Protein AF-A0A3P6RRU2-F1 (afdb_monomer_lite)

Structure (mmCIF, N/CA/C/O backbone):
data_AF-A0A3P6RRU2-F1
#
_entry.id   AF-A0A3P6RRU2-F1
#
loop_
_atom_site.group_PDB
_atom_site.id
_atom_site.type_symbol
_atom_site.label_atom_id
_atom_site.label_alt_id
_atom_site.label_comp_id
_atom_site.label_asym_id
_atom_site.label_entity_id
_atom_site.label_seq_id
_atom_site.pdbx_PDB_ins_code
_atom_site.Cartn_x
_atom_site.Cartn_y
_atom_site.Cartn_z
_atom_site.occupancy
_atom_site.B_iso_or_equiv
_atom_site.auth_seq_id
_atom_site.auth_comp_id
_atom_site.auth_asym_id
_atom_site.auth_atom_id
_atom_site.pdbx_PDB_model_num
ATOM 1 N N . MET A 1 1 ? -21.601 24.138 47.459 1.00 62.09 1 MET A N 1
ATOM 2 C CA . MET A 1 1 ? -21.539 23.458 48.773 1.00 62.09 1 MET A CA 1
ATOM 3 C C . MET A 1 1 ? -22.073 24.296 49.948 1.00 62.09 1 MET A C 1
ATOM 5 O O . MET A 1 1 ? -22.365 23.708 50.973 1.00 62.09 1 MET A O 1
ATOM 9 N N . PHE A 1 2 ? -22.258 25.623 49.827 1.00 76.44 2 PHE A N 1
ATOM 10 C CA . PHE A 1 2 ? -22.725 26.494 50.932 1.00 76.44 2 PHE A CA 1
ATOM 11 C C . PHE A 1 2 ? -24.241 26.522 51.160 1.00 76.44 2 PHE A C 1
ATOM 13 O O . PHE A 1 2 ? -24.699 26.759 52.274 1.00 76.44 2 PHE A O 1
ATOM 20 N N . ILE A 1 3 ? -25.016 26.269 50.106 1.00 84.44 3 ILE A N 1
ATOM 21 C CA . ILE A 1 3 ? -26.474 26.410 50.135 1.00 84.44 3 ILE A CA 1
ATOM 22 C C . ILE A 1 3 ? -27.099 25.366 51.075 1.00 84.44 3 ILE A C 1
ATOM 24 O O . ILE A 1 3 ? -27.851 25.725 51.973 1.00 84.44 3 ILE A O 1
ATOM 28 N N . PHE A 1 4 ? -26.717 24.092 50.954 1.00 84.69 4 PHE A N 1
ATOM 29 C CA . PHE A 1 4 ? -27.259 23.014 51.792 1.00 84.69 4 PHE A CA 1
ATOM 30 C C . PHE A 1 4 ? -26.983 23.187 53.302 1.00 84.69 4 PHE A C 1
ATOM 32 O O . PHE A 1 4 ? -27.939 23.129 54.070 1.00 84.69 4 PHE A O 1
ATOM 39 N N . PRO A 1 5 ? -25.746 23.461 53.766 1.00 86.75 5 PRO A N 1
ATOM 40 C CA . PRO A 1 5 ? -25.475 23.715 55.184 1.00 86.75 5 PRO A CA 1
ATOM 41 C C . PRO A 1 5 ? -26.203 24.944 55.740 1.00 86.75 5 PRO A C 1
ATOM 43 O O . PRO A 1 5 ? -26.623 24.930 56.895 1.00 86.75 5 PRO A O 1
ATOM 46 N N . ALA A 1 6 ? -26.387 25.992 54.928 1.00 84.75 6 ALA A N 1
ATOM 47 C CA . ALA A 1 6 ? -27.145 27.176 55.327 1.00 84.75 6 ALA A CA 1
ATOM 48 C C . ALA A 1 6 ? -28.644 26.872 55.481 1.00 84.75 6 ALA A C 1
ATOM 50 O O . ALA A 1 6 ? -29.249 27.288 56.469 1.00 84.75 6 ALA A O 1
ATOM 51 N N . PHE A 1 7 ? -29.229 26.100 54.558 1.00 84.81 7 PHE A N 1
ATOM 52 C CA . PHE A 1 7 ? -30.614 25.634 54.669 1.00 84.81 7 PHE A CA 1
ATOM 53 C C . PHE A 1 7 ? -30.810 24.706 55.871 1.00 84.81 7 PHE A C 1
ATOM 55 O O . PHE A 1 7 ? -31.733 24.933 56.643 1.00 84.81 7 PHE A O 1
ATOM 62 N N . ILE A 1 8 ? -29.906 23.748 56.102 1.00 85.44 8 ILE A N 1
ATOM 63 C CA . ILE A 1 8 ? -29.930 22.882 57.294 1.00 85.44 8 ILE A CA 1
ATOM 64 C C . ILE A 1 8 ? -29.808 23.725 58.574 1.00 85.44 8 ILE A C 1
ATOM 66 O O . ILE A 1 8 ? -30.530 23.502 59.539 1.00 85.44 8 ILE A O 1
ATOM 70 N N . GLY A 1 9 ? -28.928 24.730 58.594 1.00 83.06 9 GLY A N 1
ATOM 71 C CA . GLY A 1 9 ? -28.766 25.626 59.740 1.00 83.06 9 GLY A CA 1
ATOM 72 C C . GLY A 1 9 ? -30.007 26.478 60.028 1.00 83.06 9 GLY A C 1
ATOM 73 O O . GLY A 1 9 ? -30.367 26.665 61.192 1.00 83.06 9 GLY A O 1
ATOM 74 N N . LEU A 1 10 ? -30.676 26.984 58.986 1.00 82.44 10 LEU A N 1
ATOM 75 C CA . LEU A 1 10 ? -31.947 27.703 59.112 1.00 82.44 10 LEU A CA 1
ATOM 76 C C . LEU A 1 10 ? -33.076 26.785 59.589 1.00 82.44 10 LEU A C 1
ATOM 78 O O . LEU A 1 10 ? -33.843 27.185 60.463 1.00 82.44 10 LEU A O 1
ATOM 82 N N . ASP A 1 11 ? -33.147 25.571 59.055 1.00 81.19 11 ASP A N 1
ATOM 83 C CA . ASP A 1 11 ? -34.141 24.564 59.417 1.00 81.19 11 ASP A CA 1
ATOM 84 C C . ASP A 1 11 ? -33.998 24.146 60.889 1.00 81.19 11 ASP A C 1
ATOM 86 O O . ASP A 1 11 ? -34.918 24.322 61.689 1.00 81.19 11 ASP A O 1
ATOM 90 N N . LEU A 1 12 ? -32.780 23.788 61.317 1.00 80.44 12 LEU A N 1
ATOM 91 C CA . LEU A 1 12 ? -32.468 23.472 62.715 1.00 80.44 12 LEU A CA 1
ATOM 92 C C . LEU A 1 12 ? -32.778 24.634 63.673 1.00 80.44 12 LEU A C 1
ATOM 94 O O . LEU A 1 12 ? -33.223 24.400 64.798 1.00 80.44 12 LEU A O 1
ATOM 98 N N . ARG A 1 13 ? -32.557 25.892 63.257 1.00 80.81 13 ARG A N 1
ATOM 99 C CA . ARG A 1 13 ? -32.929 27.075 64.057 1.00 80.81 13 ARG A CA 1
ATOM 100 C C . ARG A 1 13 ? -34.445 27.213 64.219 1.00 80.81 13 ARG A C 1
ATOM 102 O O . ARG A 1 13 ? -34.885 27.598 65.299 1.00 80.81 13 ARG A O 1
ATOM 109 N N . ARG A 1 14 ? -35.240 26.925 63.181 1.00 77.75 14 ARG A N 1
ATOM 110 C CA . ARG A 1 14 ? -36.714 26.996 63.244 1.00 77.75 14 ARG A CA 1
ATOM 111 C C . ARG A 1 14 ? -37.293 25.871 64.098 1.00 77.75 14 ARG A C 1
ATOM 113 O O . ARG A 1 14 ? -38.110 26.163 64.970 1.00 77.75 14 ARG A O 1
ATOM 120 N N . VAL A 1 15 ? -36.784 24.650 63.928 1.00 77.25 15 VAL A N 1
ATOM 121 C CA . VAL A 1 15 ? -37.163 23.476 64.729 1.00 77.25 15 VAL A CA 1
ATOM 122 C C . VAL A 1 15 ? -36.850 23.691 66.215 1.00 77.25 15 VAL A C 1
ATOM 124 O O . VAL A 1 15 ? -37.709 23.457 67.059 1.00 77.25 15 VAL A O 1
ATOM 127 N N . ARG A 1 16 ? -35.666 24.226 66.564 1.00 79.81 16 ARG A N 1
ATOM 128 C CA . ARG A 1 16 ? -35.318 24.557 67.966 1.00 79.81 16 ARG A CA 1
ATOM 129 C C . ARG A 1 16 ? -36.220 25.619 68.595 1.00 79.81 16 ARG A C 1
ATOM 131 O O . ARG A 1 16 ? -36.360 25.640 69.809 1.00 79.81 16 ARG A O 1
ATOM 138 N N . ALA A 1 17 ? -36.812 26.495 67.786 1.00 81.25 17 ALA A N 1
ATOM 139 C CA . ALA A 1 17 ? -37.770 27.502 68.239 1.00 81.25 17 ALA A CA 1
ATOM 140 C C . ALA A 1 17 ? -39.217 26.967 68.315 1.00 81.25 17 ALA A C 1
ATOM 142 O O . ALA A 1 17 ? -40.141 27.766 68.454 1.00 81.25 17 ALA A O 1
ATOM 143 N N . GLY A 1 18 ? -39.428 25.652 68.160 1.00 71.12 18 GLY A N 1
ATOM 144 C CA . GLY A 1 18 ? -40.745 25.011 68.238 1.00 71.12 18 GLY A CA 1
ATOM 145 C C . GLY A 1 18 ? -41.683 25.333 67.070 1.00 71.12 18 GLY A C 1
ATOM 146 O O . GLY A 1 18 ? -42.885 25.098 67.167 1.00 71.12 18 GLY A O 1
ATOM 147 N N . ARG A 1 19 ? -41.171 25.896 65.964 1.00 71.25 19 ARG A N 1
ATOM 148 C CA . ARG A 1 19 ? -41.972 26.262 64.783 1.00 71.25 19 ARG A CA 1
ATOM 149 C C . ARG A 1 19 ? -41.840 25.196 63.693 1.00 71.25 19 ARG A C 1
ATOM 151 O O . ARG A 1 19 ? -40.731 24.748 63.421 1.00 71.25 19 ARG A O 1
ATOM 158 N N . ARG A 1 20 ? -42.966 24.827 63.062 1.00 66.38 20 ARG A N 1
ATOM 159 C CA . ARG A 1 20 ? -43.018 23.850 61.954 1.00 66.38 20 ARG A CA 1
ATOM 160 C C . ARG A 1 20 ? -42.257 24.338 60.709 1.00 66.38 20 ARG A C 1
ATOM 162 O O . ARG A 1 20 ? -41.986 25.537 60.569 1.00 66.38 20 ARG A O 1
ATOM 169 N N . ASP A 1 21 ? -41.911 23.387 59.843 1.00 71.62 21 ASP A N 1
ATOM 170 C CA . ASP A 1 21 ? -41.057 23.559 58.661 1.00 71.62 21 ASP A CA 1
ATOM 171 C C . ASP A 1 21 ? -41.515 24.691 57.728 1.00 71.62 21 ASP A C 1
ATOM 173 O O . ASP A 1 21 ? -42.690 25.051 57.659 1.00 71.62 21 ASP A O 1
ATOM 177 N N . LEU A 1 22 ? -40.566 25.241 56.960 1.00 69.19 22 LEU A N 1
ATOM 178 C CA . LEU A 1 22 ? -40.750 26.439 56.125 1.00 69.19 22 LEU A CA 1
ATOM 179 C C . LEU A 1 22 ? -41.888 26.323 55.086 1.00 69.19 22 LEU A C 1
ATOM 181 O O . LEU A 1 22 ? -42.425 27.345 54.667 1.00 69.19 22 LEU A O 1
ATOM 185 N N . VAL A 1 23 ? -42.227 25.105 54.656 1.00 70.94 23 VAL A N 1
ATOM 186 C CA . VAL A 1 23 ? -43.106 24.838 53.502 1.00 70.94 23 VAL A CA 1
ATOM 187 C C . VAL A 1 23 ? -44.546 24.490 53.914 1.00 70.94 23 VAL A C 1
ATOM 189 O O . VAL A 1 23 ? -45.440 24.509 53.071 1.00 70.94 23 VAL A O 1
ATOM 192 N N . TYR A 1 24 ? -44.818 24.229 55.199 1.00 65.44 24 TYR A N 1
ATOM 193 C CA . TYR A 1 24 ? -46.157 23.861 55.670 1.00 65.44 24 TYR A CA 1
ATOM 194 C C . TYR A 1 24 ? -46.746 24.905 56.631 1.00 65.44 24 TYR A C 1
ATOM 196 O O . TYR A 1 24 ? -46.343 25.010 57.787 1.00 65.44 24 TYR A O 1
ATOM 204 N N . CYS A 1 25 ? -47.762 25.637 56.163 1.00 65.06 25 CYS A N 1
ATOM 205 C CA . CYS A 1 25 ? -48.505 26.650 56.927 1.00 65.06 25 CYS A CA 1
ATOM 206 C C . CYS A 1 25 ? -49.930 26.184 57.301 1.00 65.06 25 CYS A C 1
ATOM 208 O O . CYS A 1 25 ? -50.890 26.933 57.142 1.00 65.06 25 CYS A O 1
ATOM 210 N N . GLY A 1 26 ? -50.101 24.941 57.763 1.00 61.53 26 GLY A N 1
ATOM 211 C CA . GLY A 1 26 ? -51.378 24.489 58.341 1.00 61.53 26 GLY A CA 1
ATOM 212 C C . GLY A 1 26 ? -51.587 24.978 59.791 1.00 61.53 26 GLY A C 1
ATOM 213 O O . GLY A 1 26 ? -50.595 25.255 60.479 1.00 61.53 26 GLY A O 1
ATOM 214 N N . PRO A 1 27 ? -52.839 25.057 60.299 1.00 55.31 27 PRO A N 1
ATOM 215 C CA . PRO A 1 27 ? -53.144 25.526 61.658 1.00 55.31 27 PRO A CA 1
ATOM 216 C C . PRO A 1 27 ? -52.501 24.628 62.726 1.00 55.31 27 PRO A C 1
ATOM 218 O O . PRO A 1 27 ? -52.520 23.400 62.618 1.00 55.31 27 PRO A O 1
ATOM 221 N N . GLY A 1 28 ? -51.828 25.240 63.706 1.00 51.81 28 GLY A N 1
ATOM 222 C CA . GLY A 1 28 ? -51.129 24.552 64.798 1.00 51.81 28 GLY A CA 1
ATOM 223 C C . GLY A 1 28 ? -52.082 24.150 65.911 1.00 51.81 28 GLY A C 1
ATOM 224 O O . GLY A 1 28 ? -52.727 25.021 66.482 1.00 51.81 28 GLY A O 1
ATOM 225 N N . GLU A 1 29 ? -52.142 22.861 66.244 1.00 44.53 29 GLU A N 1
ATOM 226 C CA . GLU A 1 29 ? -52.650 22.445 67.550 1.00 44.53 29 GLU A CA 1
ATOM 227 C C . GLU A 1 29 ? -51.583 22.779 68.593 1.00 44.53 29 GLU A C 1
ATOM 229 O O . GLU A 1 29 ? -50.455 22.288 68.547 1.00 44.53 29 GLU A O 1
ATOM 234 N N . SER A 1 30 ? -51.923 23.699 69.489 1.00 46.62 30 SER A N 1
ATOM 235 C CA . SER A 1 30 ? -51.146 24.026 70.674 1.00 46.62 30 SER A CA 1
ATOM 236 C C . SER A 1 30 ? -51.433 22.981 71.750 1.00 46.62 30 SER A C 1
ATOM 238 O O . SER A 1 30 ? -52.452 23.078 72.437 1.00 46.62 30 SER A O 1
ATOM 240 N N . GLU A 1 31 ? -50.552 21.998 71.912 1.00 39.50 31 GLU A N 1
ATOM 241 C CA . GLU A 1 31 ? -50.518 21.196 73.134 1.00 39.50 31 GLU A CA 1
ATOM 242 C C . GLU A 1 31 ? -49.494 21.745 74.132 1.00 39.50 31 GLU A C 1
ATOM 244 O O . GLU A 1 31 ? -48.453 22.297 73.778 1.00 39.50 31 GLU A O 1
ATOM 249 N N . LYS A 1 32 ? -49.914 21.681 75.394 1.00 34.72 32 LYS A N 1
ATOM 250 C CA . LYS A 1 32 ? -49.514 22.498 76.538 1.00 34.72 32 LYS A CA 1
ATOM 251 C C . LYS A 1 32 ? -48.125 22.149 77.073 1.00 34.72 32 LYS A C 1
ATOM 253 O O . LYS A 1 32 ? -47.734 20.989 77.121 1.00 34.72 32 LYS A O 1
ATOM 258 N N . GLU A 1 33 ? -47.437 23.171 77.576 1.00 36.91 33 GLU A N 1
ATOM 259 C CA . GLU A 1 33 ? -46.301 23.019 78.483 1.00 36.91 33 GLU A CA 1
ATOM 260 C C . GLU A 1 33 ? -46.743 22.359 79.798 1.00 36.91 33 GLU A C 1
ATOM 262 O O . GLU A 1 33 ? -47.646 22.865 80.463 1.00 36.91 33 GLU A O 1
ATOM 267 N N . GLU A 1 34 ? -46.044 21.307 80.236 1.00 29.81 34 GLU A N 1
ATOM 268 C CA . GLU A 1 34 ? -45.925 20.991 81.662 1.00 29.81 34 GLU A CA 1
ATOM 269 C C . GLU A 1 34 ? -44.538 20.408 82.021 1.00 29.81 34 GLU A C 1
ATOM 271 O O . GLU A 1 34 ? -44.162 19.311 81.629 1.00 29.81 34 GLU A O 1
ATOM 276 N N . LYS A 1 35 ? -43.797 21.228 82.783 1.00 29.45 35 LYS A N 1
ATOM 277 C CA . LYS A 1 35 ? -42.801 20.956 83.844 1.00 29.45 35 LYS A CA 1
ATOM 278 C C . LYS A 1 35 ? -41.649 19.951 83.631 1.00 29.45 35 LYS A C 1
ATOM 280 O O . LYS A 1 35 ? -41.782 18.750 83.803 1.00 29.45 35 LYS A O 1
ATOM 285 N N . SER A 1 36 ? -40.451 20.540 83.526 1.00 29.73 36 SER A N 1
ATOM 286 C CA . SER A 1 36 ? -39.268 20.314 84.386 1.00 29.73 36 SER A CA 1
ATOM 287 C C . SER A 1 36 ? -39.005 18.896 84.925 1.00 29.73 36 SER A C 1
ATOM 289 O O . SER A 1 36 ? -39.518 18.539 85.983 1.00 29.73 36 SER A O 1
ATOM 291 N N . SER A 1 37 ? -37.975 18.237 84.381 1.00 27.22 37 SER A N 1
ATOM 292 C CA . SER A 1 37 ? -36.900 17.689 85.224 1.00 27.22 37 SER A CA 1
ATOM 293 C C . SER A 1 37 ? -35.606 17.450 84.436 1.00 27.22 37 SER A C 1
ATOM 295 O O . SER A 1 37 ? -35.594 16.702 83.464 1.00 27.22 37 SER A O 1
ATOM 297 N N . ASN A 1 38 ? -34.529 18.034 84.964 1.00 30.12 38 ASN A N 1
ATOM 298 C CA . ASN A 1 38 ? -33.114 17.679 84.819 1.00 30.12 38 ASN A CA 1
ATOM 299 C C . ASN A 1 38 ? -32.406 18.075 83.515 1.00 30.12 38 ASN A C 1
ATOM 301 O O . ASN A 1 38 ? -32.437 17.393 82.495 1.00 30.12 38 ASN A O 1
ATOM 305 N N . GLY A 1 39 ? -31.703 19.209 83.611 1.00 28.50 39 GLY A N 1
ATOM 306 C CA . GLY A 1 39 ? -30.791 19.715 82.599 1.00 28.50 39 GLY A CA 1
ATOM 307 C C . GLY A 1 39 ? -29.585 18.808 82.364 1.00 28.50 39 GLY A C 1
ATOM 308 O O . GLY A 1 39 ? -29.055 18.180 83.278 1.00 28.50 39 GLY A O 1
ATOM 309 N N . ILE A 1 40 ? -29.128 18.802 81.115 1.00 30.89 40 ILE A N 1
ATOM 310 C CA . ILE A 1 40 ? -27.817 18.294 80.723 1.00 30.89 40 ILE A CA 1
ATOM 311 C C . ILE A 1 40 ? -26.950 19.532 80.455 1.00 30.89 40 ILE A C 1
ATOM 313 O O . ILE A 1 40 ? -27.297 20.316 79.565 1.00 30.89 40 ILE A O 1
ATOM 317 N N . PRO A 1 41 ? -25.857 19.764 81.204 1.00 32.72 41 PRO A N 1
ATOM 318 C CA . PRO A 1 41 ? -24.939 20.848 80.899 1.00 32.72 41 PRO A CA 1
ATOM 319 C C . PRO A 1 41 ? -24.224 20.542 79.582 1.00 32.72 41 PRO A C 1
ATOM 321 O O . PRO A 1 41 ? -23.712 19.441 79.380 1.00 32.72 41 PRO A O 1
ATOM 324 N N . CYS A 1 42 ? -24.153 21.531 78.693 1.00 33.47 42 CYS A N 1
ATOM 325 C CA . CYS A 1 42 ? -23.153 21.538 77.633 1.00 33.47 42 CYS A CA 1
ATOM 326 C C . CYS A 1 42 ? -21.791 21.779 78.288 1.00 33.47 42 CYS A C 1
ATOM 328 O O . CYS A 1 42 ? -21.415 22.925 78.524 1.00 33.47 42 CYS A O 1
ATOM 330 N N . THR A 1 43 ? -21.071 20.714 78.624 1.00 30.41 43 THR A N 1
ATOM 331 C CA . THR A 1 43 ? -19.662 20.811 79.003 1.00 30.41 43 THR A CA 1
ATOM 332 C C . THR A 1 43 ? -18.825 20.733 77.735 1.00 30.41 43 THR A C 1
ATOM 334 O O . THR A 1 43 ? -18.897 19.755 76.989 1.00 30.41 43 THR A O 1
ATOM 337 N N . GLU A 1 44 ? -18.042 21.781 77.478 1.00 38.66 44 GLU A N 1
ATOM 338 C CA . GLU A 1 44 ? -16.936 21.739 76.527 1.00 38.66 44 GLU A CA 1
ATOM 339 C C . GLU A 1 44 ? -16.088 20.488 76.796 1.00 38.66 44 GLU A C 1
ATOM 341 O O . GLU A 1 44 ? -15.545 20.303 77.888 1.00 38.66 44 GLU A O 1
ATOM 346 N N . SER A 1 45 ? -15.999 19.598 75.808 1.00 32.69 45 SER A N 1
ATOM 347 C CA . SER A 1 45 ? -15.167 18.402 75.899 1.00 32.69 45 SER A CA 1
ATOM 348 C C . SER A 1 45 ? -13.702 18.809 75.736 1.00 32.69 45 SER A C 1
ATOM 350 O O . SER A 1 45 ? -13.177 18.981 74.636 1.00 32.69 45 SER A O 1
ATOM 352 N N . SER A 1 46 ? -13.063 19.010 76.886 1.00 31.27 46 SER A N 1
ATOM 353 C CA . SER A 1 46 ? -11.620 18.919 77.085 1.00 31.27 46 SER A CA 1
ATOM 354 C C . SER A 1 46 ? -11.072 17.623 76.464 1.00 31.27 46 SER A C 1
ATOM 356 O O . SER A 1 46 ? -11.697 16.569 76.547 1.00 31.27 46 SER A O 1
ATOM 358 N N . LYS A 1 47 ? -9.883 17.715 75.856 1.00 38.72 47 LYS A N 1
ATOM 359 C CA . LYS A 1 47 ? -9.123 16.691 75.105 1.00 38.72 47 LYS A CA 1
ATOM 360 C C . LYS A 1 47 ? -8.715 15.418 75.894 1.00 38.72 47 LYS A C 1
ATOM 362 O O . LYS A 1 47 ? -7.672 14.841 75.603 1.00 38.72 47 LYS A O 1
ATOM 367 N N . ALA A 1 48 ? -9.486 14.953 76.871 1.00 35.78 48 ALA A N 1
ATOM 368 C CA . ALA A 1 48 ? -9.049 13.927 77.823 1.00 35.78 48 ALA A CA 1
ATOM 369 C C . ALA A 1 48 ? -9.869 12.622 77.824 1.00 35.78 48 ALA A C 1
ATOM 371 O O . ALA A 1 48 ? -9.823 11.904 78.814 1.00 35.78 48 ALA A O 1
ATOM 372 N N . ASP A 1 49 ? -10.573 12.280 76.739 1.00 35.09 49 ASP A N 1
ATOM 373 C CA . ASP A 1 49 ? -11.415 11.066 76.685 1.00 35.09 49 ASP A CA 1
ATOM 374 C C . ASP A 1 49 ? -11.129 10.182 75.453 1.00 35.09 49 ASP A C 1
ATOM 376 O O . ASP A 1 49 ? -12.013 9.742 74.722 1.00 35.09 49 ASP A O 1
ATOM 380 N N . LEU A 1 50 ? -9.842 9.941 75.188 1.00 37.28 50 LEU A N 1
ATOM 381 C CA . LEU A 1 50 ? -9.356 9.122 74.065 1.00 37.28 50 LEU A CA 1
ATOM 382 C C . LEU A 1 50 ? -8.882 7.714 74.475 1.00 37.28 50 LEU A C 1
ATOM 384 O O . LEU A 1 50 ? -8.206 7.051 73.692 1.00 37.28 50 LEU A O 1
ATOM 388 N N . THR A 1 51 ? -9.219 7.222 75.674 1.00 38.47 51 THR A N 1
ATOM 389 C CA . THR A 1 51 ? -8.650 5.958 76.193 1.00 38.47 51 THR A CA 1
ATOM 390 C C . THR A 1 51 ? -9.636 5.016 76.892 1.00 38.47 51 THR A C 1
ATOM 392 O O . THR A 1 51 ? -9.257 4.341 77.843 1.00 38.47 51 THR A O 1
ATOM 395 N N . ASN A 1 52 ? -10.875 4.887 76.407 1.00 36.59 52 ASN A N 1
ATOM 396 C CA . ASN A 1 52 ? -11.746 3.767 76.792 1.00 36.59 52 ASN A CA 1
ATOM 397 C C . ASN A 1 52 ? -12.472 3.170 75.573 1.00 36.59 52 ASN A C 1
ATOM 399 O O . ASN A 1 52 ? -13.258 3.872 74.938 1.00 36.59 52 ASN A O 1
ATOM 403 N N . PRO A 1 53 ? -12.285 1.873 75.246 1.00 41.56 53 PRO A N 1
ATOM 404 C CA . PRO A 1 53 ? -13.068 1.185 74.229 1.00 41.56 53 PRO A CA 1
ATOM 405 C C . PRO A 1 53 ? -14.368 0.669 74.863 1.00 41.56 53 PRO A C 1
ATOM 407 O O . PRO A 1 53 ? -14.650 -0.524 74.857 1.00 41.56 53 PRO A O 1
ATOM 410 N N . ALA A 1 54 ? -15.157 1.562 75.456 1.00 35.66 54 ALA A N 1
ATOM 411 C CA . ALA A 1 54 ? -16.536 1.254 75.800 1.00 35.66 54 ALA A CA 1
ATOM 412 C C . ALA A 1 54 ? -17.385 1.735 74.627 1.00 35.66 54 ALA A C 1
ATOM 414 O O . ALA A 1 54 ? -17.714 2.914 74.516 1.00 35.66 54 ALA A O 1
ATOM 415 N N . PHE A 1 55 ? -17.679 0.824 73.701 1.00 36.09 55 PHE A N 1
ATOM 416 C CA . PHE A 1 55 ? -18.688 1.051 72.676 1.00 36.09 55 PHE A CA 1
ATOM 417 C C . PHE A 1 55 ? -20.023 1.226 73.412 1.00 36.09 55 PHE A C 1
ATOM 419 O O . PHE A 1 55 ? -20.665 0.246 73.778 1.00 36.09 55 PHE A O 1
ATOM 426 N N . ILE A 1 56 ? -20.392 2.468 73.735 1.00 39.19 56 ILE A N 1
ATOM 427 C CA . ILE A 1 56 ? -21.714 2.776 74.278 1.00 39.19 56 ILE A CA 1
ATOM 428 C C . ILE A 1 56 ? -22.691 2.466 73.150 1.00 39.19 56 ILE A C 1
ATOM 430 O O . ILE A 1 56 ? -22.821 3.225 72.188 1.00 39.19 56 ILE A O 1
ATOM 434 N N . GLU A 1 57 ? -23.328 1.304 73.242 1.00 42.12 57 GLU A N 1
ATOM 435 C CA . GLU A 1 57 ? -24.409 0.895 72.363 1.00 42.12 57 GLU A CA 1
ATOM 436 C C . GLU A 1 57 ? -25.600 1.813 72.652 1.00 42.12 57 GLU A C 1
ATOM 438 O O . GLU A 1 57 ? -26.405 1.579 73.547 1.00 42.12 57 GLU A O 1
ATOM 443 N N . TYR A 1 58 ? -25.662 2.938 71.936 1.00 44.16 58 TYR A N 1
ATOM 444 C CA . TYR A 1 58 ? -26.835 3.802 71.909 1.00 44.16 58 TYR A CA 1
ATOM 445 C C . TYR A 1 58 ? -27.967 3.026 71.222 1.00 44.16 58 TYR A C 1
ATOM 447 O O . TYR A 1 58 ? -28.181 3.163 70.016 1.00 44.16 58 TYR A O 1
ATOM 455 N N . THR A 1 59 ? -28.704 2.205 71.976 1.00 47.25 59 THR A N 1
ATOM 456 C CA . THR A 1 59 ? -29.989 1.642 71.545 1.00 47.25 59 THR A CA 1
ATOM 457 C C . THR A 1 59 ? -30.998 2.775 71.496 1.00 47.25 59 THR A C 1
ATOM 459 O O . THR A 1 59 ? -31.744 3.057 72.433 1.00 47.25 59 THR A O 1
ATOM 462 N N . ARG A 1 60 ? -30.958 3.515 70.395 1.00 53.53 60 ARG A N 1
ATOM 463 C CA . ARG A 1 60 ? -32.009 4.451 70.050 1.00 53.53 60 ARG A CA 1
ATOM 464 C C . ARG A 1 60 ? -33.143 3.582 69.523 1.00 53.53 60 ARG A C 1
ATOM 466 O O . ARG A 1 60 ? -33.089 3.183 68.364 1.00 53.53 60 ARG A O 1
ATOM 473 N N . ASP A 1 61 ? -34.110 3.255 70.378 1.00 58.31 61 ASP A N 1
ATOM 474 C CA . ASP A 1 61 ? -35.337 2.548 69.994 1.00 58.31 61 ASP A CA 1
ATOM 475 C C . ASP A 1 61 ? -36.134 3.441 69.036 1.00 58.31 61 ASP A C 1
ATOM 477 O O . ASP A 1 61 ? -37.036 4.188 69.408 1.00 58.31 61 ASP A O 1
ATOM 481 N N . GLN A 1 62 ? -35.702 3.456 67.777 1.00 66.19 62 GLN A N 1
ATOM 482 C CA . GLN A 1 62 ? -36.352 4.170 66.700 1.00 66.19 62 GLN A CA 1
ATOM 483 C C . GLN A 1 62 ? -37.396 3.246 66.066 1.00 66.19 62 GLN A C 1
ATOM 485 O O . GLN A 1 62 ? -37.152 2.045 65.920 1.00 66.19 62 GLN A O 1
ATOM 490 N N . PRO A 1 63 ? -38.561 3.778 65.671 1.00 73.31 63 PRO A N 1
ATOM 491 C CA . PRO A 1 63 ? -39.608 2.954 65.093 1.00 73.31 63 PRO A CA 1
ATOM 492 C C . PRO A 1 63 ? -39.155 2.335 63.761 1.00 73.31 63 PRO A C 1
ATOM 494 O O . PRO A 1 63 ? -38.361 2.916 63.027 1.00 73.31 63 PRO A O 1
ATOM 497 N N . TRP A 1 64 ? -39.673 1.147 63.436 1.00 71.44 64 TRP A N 1
ATOM 498 C CA . TRP A 1 64 ? -39.220 0.298 62.319 1.00 71.44 64 TRP A CA 1
ATOM 499 C C . TRP A 1 64 ? -39.257 0.957 60.927 1.00 71.44 64 TRP A C 1
ATOM 501 O O . TRP A 1 64 ? -38.578 0.491 60.016 1.00 71.44 64 TRP A O 1
ATOM 511 N N . TYR A 1 65 ? -40.041 2.026 60.757 1.00 75.38 65 TYR A N 1
ATOM 512 C CA . TYR A 1 65 ? -40.138 2.792 59.513 1.00 75.38 65 TYR A CA 1
ATOM 513 C C . TYR A 1 65 ? -39.034 3.852 59.355 1.00 75.38 65 TYR A C 1
ATOM 515 O O . TYR A 1 65 ? -38.926 4.460 58.291 1.00 75.38 65 TYR A O 1
ATOM 523 N N . THR A 1 66 ? -38.207 4.106 60.378 1.00 83.38 66 THR A N 1
ATOM 524 C CA . THR A 1 66 ? -37.001 4.930 60.217 1.00 83.38 66 THR A CA 1
ATOM 525 C C . THR A 1 66 ? -35.856 4.082 59.669 1.00 83.38 66 THR A C 1
ATOM 527 O O . THR A 1 66 ? -35.736 2.897 59.977 1.00 83.38 66 THR A O 1
ATOM 530 N N . VAL A 1 67 ? -34.961 4.695 58.882 1.00 82.12 67 VAL A N 1
ATOM 531 C CA . VAL A 1 67 ? -33.774 4.007 58.330 1.00 82.12 67 VAL A CA 1
ATOM 532 C C . VAL A 1 67 ? -32.929 3.380 59.445 1.00 82.12 67 VAL A C 1
ATOM 534 O O . VAL A 1 67 ? -32.441 2.264 59.287 1.00 82.12 67 VAL A O 1
ATOM 537 N N . GLY A 1 68 ? -32.802 4.071 60.585 1.00 79.25 68 GLY A N 1
ATOM 538 C CA . GLY A 1 68 ? -32.098 3.566 61.763 1.00 79.25 68 GLY A CA 1
ATOM 539 C C . GLY A 1 68 ? -32.774 2.336 62.368 1.00 79.25 68 GLY A C 1
ATOM 540 O O . GLY A 1 68 ? -32.105 1.325 62.554 1.00 79.25 68 GLY A O 1
ATOM 541 N N . GLY A 1 69 ? -34.093 2.389 62.588 1.00 77.25 69 GLY A N 1
ATOM 542 C CA . GLY A 1 69 ? -34.865 1.275 63.145 1.00 77.25 69 GLY A CA 1
ATOM 543 C C . GLY A 1 69 ? -34.913 0.053 62.223 1.00 77.25 69 GLY A C 1
ATOM 544 O O . GLY A 1 69 ? -34.784 -1.078 62.685 1.00 77.25 69 GLY A O 1
ATOM 545 N N . PHE A 1 70 ? -35.027 0.254 60.907 1.00 85.38 70 PHE A N 1
ATOM 546 C CA . PHE A 1 70 ? -34.935 -0.829 59.921 1.00 85.38 70 PHE A CA 1
ATOM 547 C C . PHE A 1 70 ? -33.554 -1.502 59.937 1.00 85.38 70 PHE A C 1
ATOM 549 O O . PHE A 1 70 ? -33.457 -2.736 59.920 1.00 85.38 70 PHE A O 1
ATOM 556 N N . LEU A 1 71 ? -32.481 -0.702 60.008 1.00 85.19 71 LEU A N 1
ATOM 557 C CA . LEU A 1 71 ? -31.124 -1.234 60.076 1.00 85.19 71 LEU A CA 1
ATOM 558 C C . LEU A 1 71 ? -30.920 -2.077 61.338 1.00 85.19 71 LEU A C 1
ATOM 560 O O . LEU A 1 71 ? -30.445 -3.206 61.239 1.00 85.19 71 LEU A O 1
ATOM 564 N N . THR A 1 72 ? -31.283 -1.551 62.510 1.00 81.31 72 THR A N 1
ATOM 565 C CA . THR A 1 72 ? -31.033 -2.212 63.799 1.00 81.31 72 THR A CA 1
ATOM 566 C C . THR A 1 72 ? -31.910 -3.431 64.021 1.00 81.31 72 THR A C 1
ATOM 568 O O . THR A 1 72 ? -31.415 -4.448 64.500 1.00 81.31 72 THR A O 1
ATOM 571 N N . ASN A 1 73 ? -33.186 -3.364 63.639 1.00 81.44 73 ASN A N 1
ATOM 572 C CA . ASN A 1 73 ? -34.154 -4.394 64.009 1.00 81.44 73 ASN A CA 1
ATOM 573 C C . ASN A 1 73 ? -34.238 -5.533 62.988 1.00 81.44 73 ASN A C 1
ATOM 575 O O . ASN A 1 73 ? -34.580 -6.650 63.365 1.00 81.44 73 ASN A O 1
ATOM 579 N N . TYR A 1 74 ? -33.934 -5.278 61.709 1.00 82.75 74 TYR A N 1
ATOM 580 C CA . TYR A 1 74 ? -34.098 -6.275 60.644 1.00 82.75 74 TYR A CA 1
ATOM 581 C C . TYR A 1 74 ? -32.783 -6.594 59.921 1.00 82.75 74 TYR A C 1
ATOM 583 O O . TYR A 1 74 ? -32.384 -7.755 59.841 1.00 82.75 74 TYR A O 1
ATOM 591 N N . TYR A 1 75 ? -32.061 -5.578 59.440 1.00 86.50 75 TYR A N 1
ATOM 592 C CA . TYR A 1 75 ? -30.877 -5.776 58.591 1.00 86.50 75 TYR A CA 1
ATOM 593 C C . TYR A 1 75 ? -29.648 -6.317 59.349 1.00 86.50 75 TYR A C 1
ATOM 595 O O . TYR A 1 75 ? -29.042 -7.306 58.933 1.00 86.50 75 TYR A O 1
ATOM 603 N N . ILE A 1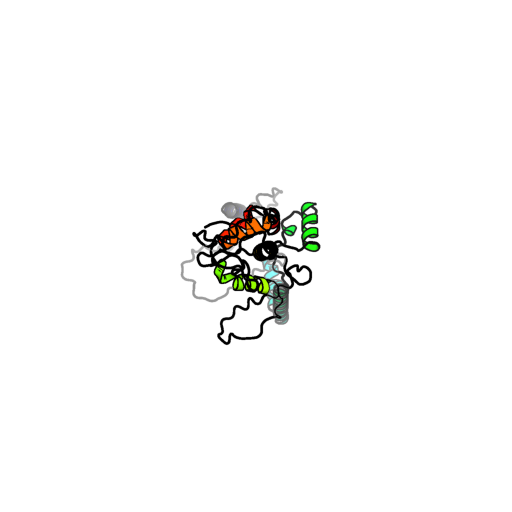 76 ? -29.286 -5.706 60.483 1.00 86.56 76 ILE A N 1
ATOM 604 C CA . ILE A 1 76 ? -28.167 -6.132 61.341 1.00 86.56 76 ILE A CA 1
ATOM 605 C C . ILE A 1 76 ? -28.365 -7.562 61.879 1.00 86.56 76 ILE A C 1
ATOM 607 O O . ILE A 1 76 ? -27.444 -8.375 61.733 1.00 86.56 76 ILE A O 1
ATOM 611 N N . PRO A 1 77 ? -29.524 -7.929 62.467 1.00 87.62 77 PRO A N 1
ATOM 612 C CA . PRO A 1 77 ? -29.736 -9.293 62.938 1.00 87.62 77 PRO A CA 1
ATOM 613 C C . PRO A 1 77 ? -29.760 -10.313 61.793 1.00 87.62 77 PRO A C 1
ATOM 615 O O . PRO A 1 77 ? -29.224 -11.407 61.976 1.00 87.62 77 PRO A O 1
ATOM 618 N N . ALA A 1 78 ? -30.275 -9.963 60.606 1.00 86.69 78 ALA A N 1
ATOM 619 C CA . ALA A 1 78 ? -30.197 -10.827 59.425 1.00 86.69 78 ALA A CA 1
ATOM 620 C C . ALA A 1 78 ? -28.741 -11.089 58.996 1.00 86.69 78 ALA A C 1
ATOM 622 O O . ALA A 1 78 ? -28.365 -12.238 58.779 1.00 86.69 78 ALA A O 1
ATOM 623 N N . LEU A 1 79 ? -27.883 -10.064 58.957 1.00 87.38 79 LEU A N 1
ATOM 624 C CA . LEU A 1 79 ? -26.458 -10.216 58.623 1.00 87.38 79 LEU A CA 1
ATOM 625 C C . LEU A 1 79 ? -25.644 -10.974 59.682 1.00 87.38 79 LEU A C 1
ATOM 627 O O . LEU A 1 79 ? -24.627 -11.592 59.357 1.00 87.38 79 LEU A O 1
ATOM 631 N N . LYS A 1 80 ? -26.071 -10.937 60.949 1.00 89.12 80 LYS A N 1
ATOM 632 C CA . LYS A 1 80 ? -25.400 -11.638 62.056 1.00 89.12 80 LYS A CA 1
ATOM 633 C C . LYS A 1 80 ? -25.587 -13.158 61.980 1.00 89.12 80 LYS A C 1
ATOM 635 O O . LYS A 1 80 ? -24.775 -13.904 62.532 1.00 89.12 80 LYS A O 1
ATOM 640 N N . GLN A 1 81 ? -26.622 -13.639 61.288 1.00 91.19 81 GLN A N 1
ATOM 641 C CA . GLN A 1 81 ? -26.845 -15.069 61.090 1.00 91.19 81 GLN A CA 1
ATOM 642 C C . GLN A 1 81 ? -25.779 -15.677 60.167 1.00 91.19 81 GLN A C 1
ATOM 644 O O . GLN A 1 81 ? -25.523 -15.197 59.062 1.00 91.19 81 GLN A O 1
ATOM 649 N N . LYS A 1 82 ? -25.182 -16.798 60.598 1.00 89.31 82 LYS A N 1
ATOM 650 C CA . LYS A 1 82 ? -24.126 -17.496 59.839 1.00 89.31 82 LYS A CA 1
ATOM 651 C C . LYS A 1 82 ? -24.586 -17.917 58.439 1.00 89.31 82 LYS A C 1
ATOM 653 O O . LYS A 1 82 ? -23.792 -17.851 57.508 1.00 89.31 82 LYS A O 1
ATOM 658 N N . PHE A 1 83 ? -25.855 -18.306 58.300 1.00 91.00 83 PHE A N 1
ATOM 659 C CA . PHE A 1 83 ? -26.454 -18.693 57.023 1.00 91.00 83 PHE A CA 1
ATOM 660 C C . PHE A 1 83 ? -26.409 -17.541 56.012 1.00 91.00 83 PHE A C 1
ATOM 662 O O . PHE A 1 83 ? -25.772 -17.678 54.976 1.00 91.00 83 PHE A O 1
ATOM 669 N N . VAL A 1 84 ? -26.968 -16.377 56.365 1.00 92.06 84 VAL A N 1
ATOM 670 C CA . VAL A 1 84 ? -27.027 -15.187 55.496 1.00 92.06 84 VAL A CA 1
ATOM 671 C C . VAL A 1 84 ? -25.632 -14.721 55.081 1.00 92.06 84 VAL A C 1
ATOM 673 O O . VAL A 1 84 ? -25.407 -14.392 53.918 1.00 92.06 84 VAL A O 1
ATOM 676 N N . LYS A 1 85 ? -24.662 -14.752 56.003 1.00 91.12 85 LYS A N 1
ATOM 677 C CA . LYS A 1 85 ? -23.271 -14.391 55.702 1.00 91.12 85 LYS A CA 1
ATOM 678 C C . LYS A 1 85 ? -22.653 -15.290 54.624 1.00 91.12 85 LYS A C 1
ATOM 680 O O . LYS A 1 85 ? -21.965 -14.784 53.741 1.00 91.12 85 LYS A O 1
ATOM 685 N N . ILE A 1 86 ? -22.906 -16.601 54.676 1.00 94.56 86 ILE A N 1
ATOM 686 C CA . ILE A 1 86 ? -22.431 -17.553 53.659 1.00 94.56 86 ILE A CA 1
ATOM 687 C C . ILE A 1 86 ? -23.113 -17.276 52.316 1.00 94.56 86 ILE A C 1
ATOM 689 O O . ILE A 1 86 ? -22.433 -17.229 51.293 1.00 94.56 86 ILE A O 1
ATOM 693 N N . THR A 1 87 ? -24.426 -17.030 52.311 1.00 94.31 87 THR A N 1
ATOM 694 C CA . THR A 1 87 ? -25.181 -16.743 51.083 1.00 94.31 87 THR A CA 1
ATOM 695 C C . THR A 1 87 ? -24.668 -15.487 50.380 1.00 94.31 87 THR A C 1
ATOM 697 O O . THR A 1 87 ? -24.486 -15.499 49.166 1.00 94.31 87 THR A O 1
ATOM 700 N N . VAL A 1 88 ? -24.370 -14.422 51.133 1.00 94.81 88 VAL A N 1
ATOM 701 C CA . VAL A 1 88 ? -23.812 -13.175 50.583 1.00 94.81 88 VAL A CA 1
ATOM 702 C C . VAL A 1 88 ? -22.443 -13.417 49.949 1.00 94.81 88 VAL A C 1
ATOM 704 O O . VAL A 1 88 ? -22.212 -12.964 48.832 1.00 94.81 88 VAL A O 1
ATOM 707 N N . VAL A 1 89 ? -21.555 -14.162 50.615 1.00 94.94 89 VAL A N 1
ATOM 708 C CA . VAL A 1 89 ? -20.227 -14.493 50.066 1.00 94.94 89 VAL A CA 1
ATOM 709 C C . VAL A 1 89 ? -20.340 -15.355 48.806 1.00 94.94 89 VAL A C 1
ATOM 711 O O . VAL A 1 89 ? -19.608 -15.143 47.845 1.00 94.94 89 VAL A O 1
ATOM 714 N N . LEU A 1 90 ? -21.276 -16.303 48.767 1.00 96.25 90 LEU A N 1
ATOM 715 C CA . LEU A 1 90 ? -21.499 -17.126 47.580 1.00 96.25 90 LEU A CA 1
ATOM 716 C C . LEU A 1 90 ? -21.997 -16.279 46.399 1.00 96.25 90 LEU A C 1
ATOM 718 O O . LEU A 1 90 ? -21.470 -16.404 45.297 1.00 96.25 90 LEU A O 1
ATOM 722 N N . ILE A 1 91 ? -22.951 -15.372 46.630 1.00 96.75 91 ILE A N 1
ATOM 723 C CA . ILE A 1 91 ? -23.475 -14.466 45.596 1.00 96.75 91 ILE A CA 1
ATOM 724 C C . ILE A 1 91 ? -22.380 -13.531 45.075 1.00 96.75 91 ILE A C 1
ATOM 726 O O . ILE A 1 91 ? -22.286 -13.326 43.864 1.00 96.75 91 ILE A O 1
ATOM 730 N N . THR A 1 92 ? -21.525 -12.987 45.948 1.00 96.06 92 THR A N 1
ATOM 731 C CA . THR A 1 92 ? -20.421 -12.126 45.501 1.00 96.06 92 THR A CA 1
ATOM 732 C C . THR A 1 92 ? -19.390 -12.909 44.695 1.00 96.06 92 THR A C 1
ATOM 734 O O . THR A 1 92 ? -18.951 -12.415 43.661 1.00 96.06 92 THR A O 1
ATOM 737 N N . ILE A 1 93 ? -19.062 -14.146 45.082 1.00 97.31 93 ILE A N 1
ATOM 738 C CA . ILE A 1 93 ? -18.175 -15.021 44.298 1.00 97.31 93 ILE A CA 1
ATOM 739 C C . ILE A 1 93 ? -18.789 -15.333 42.926 1.00 97.31 93 ILE A C 1
ATOM 741 O O . ILE A 1 93 ? -18.103 -15.204 41.912 1.00 97.31 93 ILE A O 1
ATOM 745 N N . CYS A 1 94 ? -20.079 -15.675 42.858 1.00 96.81 94 CYS A N 1
ATOM 746 C CA . CYS A 1 94 ? -20.778 -15.878 41.586 1.00 96.81 94 CYS A CA 1
ATOM 747 C C . CYS A 1 94 ? -20.761 -14.614 40.711 1.00 96.81 94 CYS A C 1
ATOM 749 O O . CYS A 1 94 ? -20.499 -14.708 39.513 1.00 96.81 94 CYS A O 1
ATOM 751 N N . GLY A 1 95 ? -20.980 -13.435 41.301 1.00 97.19 95 GLY A N 1
ATOM 752 C CA . GLY A 1 95 ? -20.896 -12.151 40.603 1.00 97.19 95 GLY A CA 1
ATOM 753 C C . GLY A 1 95 ? -19.496 -11.860 40.058 1.00 97.19 95 GLY A C 1
ATOM 754 O O . GLY A 1 95 ? -19.363 -11.401 38.926 1.00 97.19 95 GLY A O 1
ATOM 755 N N . VAL A 1 96 ? -18.445 -12.194 40.815 1.00 97.25 96 VAL A N 1
ATOM 756 C CA . VAL A 1 96 ? -17.051 -12.069 40.361 1.00 97.25 96 VAL A CA 1
ATOM 757 C C . VAL A 1 96 ? -16.768 -13.019 39.198 1.00 97.25 96 VAL A C 1
ATOM 759 O O . VAL A 1 96 ? -16.206 -12.588 38.195 1.00 97.25 96 VAL A O 1
ATOM 762 N N . ILE A 1 97 ? -17.196 -14.283 39.278 1.00 97.00 97 ILE A N 1
ATOM 763 C CA . ILE A 1 97 ? -17.029 -15.254 38.183 1.00 97.00 97 ILE A CA 1
ATOM 764 C C . ILE A 1 97 ? -17.761 -14.777 36.921 1.00 97.00 97 ILE A C 1
ATOM 766 O O . ILE A 1 97 ? -17.194 -14.820 35.830 1.00 97.00 97 ILE A O 1
ATOM 770 N N . PHE A 1 98 ? -18.988 -14.266 37.060 1.00 96.75 98 PHE A N 1
ATOM 771 C CA . PHE A 1 98 ? -19.748 -13.702 35.944 1.00 96.75 98 PHE A CA 1
ATOM 772 C C . PHE A 1 98 ? -19.065 -12.462 35.347 1.00 96.75 98 PHE A C 1
ATOM 774 O O . PHE A 1 98 ? -18.990 -12.325 34.128 1.00 96.75 98 PHE A O 1
ATOM 781 N N . GLY A 1 99 ? -18.499 -11.593 36.189 1.00 95.50 99 GLY A N 1
ATOM 782 C CA . GLY A 1 99 ? -17.713 -10.440 35.750 1.00 95.50 99 GLY A CA 1
ATOM 783 C C . GLY A 1 99 ? -16.454 -10.840 34.976 1.00 95.50 99 GLY A C 1
ATOM 784 O O . GLY A 1 99 ? -16.186 -10.287 33.911 1.00 95.50 99 GLY A O 1
ATOM 785 N N . LEU A 1 100 ? -15.716 -11.847 35.455 1.00 95.88 100 LEU A N 1
ATOM 786 C CA . 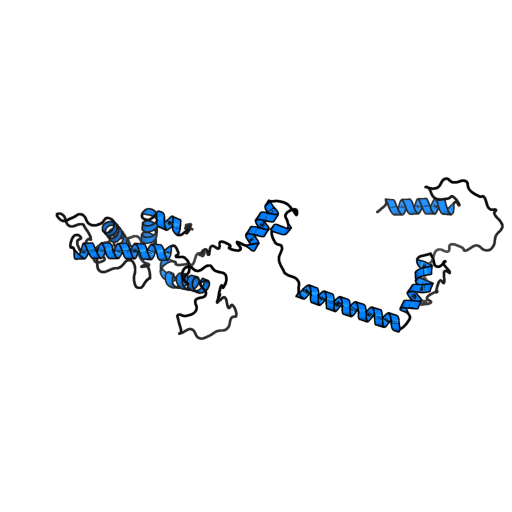LEU A 1 100 ? -14.543 -12.389 34.759 1.00 95.88 100 LEU A CA 1
ATOM 787 C C . LEU A 1 100 ? -14.924 -13.030 33.419 1.00 95.88 100 LEU A C 1
ATOM 789 O O . LEU A 1 100 ? -14.223 -12.839 32.425 1.00 95.88 100 LEU A O 1
ATOM 793 N N . TYR A 1 101 ? -16.056 -13.734 33.369 1.00 96.38 101 TYR A N 1
ATOM 794 C CA . TYR A 1 101 ? -16.589 -14.285 32.126 1.00 96.38 101 TYR A CA 1
ATOM 795 C C . TYR A 1 101 ? -16.970 -13.183 31.125 1.00 96.38 101 TYR A C 1
ATOM 797 O O . TYR A 1 101 ? -16.592 -13.252 29.955 1.00 96.38 101 TYR A O 1
ATOM 805 N N . GLY A 1 102 ? -17.650 -12.128 31.584 1.00 94.31 102 GLY A N 1
ATOM 806 C CA . GLY A 1 102 ? -17.989 -10.965 30.761 1.00 94.31 102 GLY A CA 1
ATOM 807 C C . GLY A 1 102 ? -16.754 -10.244 30.219 1.00 94.31 102 GLY A C 1
ATOM 808 O O . GLY A 1 102 ? -16.719 -9.880 29.046 1.00 94.31 102 GLY A O 1
ATOM 809 N N . MET A 1 103 ? -15.705 -10.114 31.036 1.00 92.81 103 MET A N 1
ATOM 810 C CA . MET A 1 103 ? -14.430 -9.533 30.614 1.00 92.81 103 MET A CA 1
ATOM 811 C C . MET A 1 103 ? -13.758 -10.378 29.524 1.00 92.81 103 MET A C 1
ATOM 813 O O . MET A 1 103 ? -13.302 -9.828 28.524 1.00 92.81 103 MET A O 1
ATOM 817 N N . HIS A 1 104 ? -13.768 -11.708 29.660 1.00 92.69 104 HIS A N 1
ATOM 818 C CA . HIS A 1 104 ? -13.223 -12.615 28.646 1.00 92.69 104 HIS A CA 1
ATOM 819 C C . HIS A 1 104 ? -14.030 -12.603 27.335 1.00 92.69 104 HIS A C 1
ATOM 821 O O . HIS A 1 104 ? -13.460 -12.733 26.256 1.00 92.69 104 HIS A O 1
ATOM 827 N N . SER A 1 105 ? -15.356 -12.444 27.401 1.00 91.75 105 SER A N 1
ATOM 828 C CA . SER A 1 105 ? -16.225 -12.413 26.215 1.00 91.75 105 SER A CA 1
ATOM 829 C C . SER A 1 105 ? -16.331 -11.031 25.551 1.00 91.75 105 SER A C 1
ATOM 831 O O . SER A 1 105 ? -17.044 -10.887 24.551 1.00 91.75 105 SER A O 1
ATOM 833 N N . SER A 1 106 ? -15.671 -10.009 26.097 1.00 89.25 106 SER A N 1
ATOM 834 C CA . SER A 1 106 ? -15.736 -8.652 25.558 1.00 89.25 106 SER A CA 1
ATOM 835 C C . SER A 1 106 ? -14.976 -8.544 24.232 1.00 89.25 106 SER A C 1
ATOM 837 O O . SER A 1 106 ? -13.847 -9.015 24.091 1.00 89.25 106 SER A O 1
ATOM 839 N N . LYS A 1 107 ? -15.612 -7.936 23.225 1.00 81.69 107 LYS A N 1
ATOM 840 C CA . LYS A 1 107 ? -14.957 -7.614 21.954 1.00 81.69 107 LYS A CA 1
ATOM 841 C C . LYS A 1 107 ? -14.345 -6.223 22.057 1.00 81.69 107 LYS A C 1
ATOM 843 O O . LYS A 1 107 ? -15.007 -5.281 22.481 1.00 81.69 107 LYS A O 1
ATOM 848 N N . LEU A 1 108 ? -13.085 -6.106 21.656 1.00 79.81 108 LEU A N 1
ATOM 849 C CA . LEU A 1 108 ? -12.382 -4.832 21.562 1.00 79.81 108 LEU A CA 1
ATOM 850 C C . LEU A 1 108 ? -12.695 -4.202 20.204 1.00 79.81 108 LEU A C 1
ATOM 852 O O . LEU A 1 108 ? -12.317 -4.752 19.171 1.00 79.81 108 LEU A O 1
ATOM 856 N N . GLY A 1 109 ? -13.372 -3.060 20.204 1.00 78.25 109 GLY A N 1
ATOM 857 C CA . GLY A 1 109 ? -13.617 -2.284 18.992 1.00 78.25 109 GLY A CA 1
ATOM 858 C C . GLY A 1 109 ? -14.831 -1.381 19.138 1.00 78.25 109 GLY A C 1
ATOM 859 O O . GLY A 1 109 ? -15.862 -1.812 19.642 1.00 78.25 109 GLY A O 1
ATOM 860 N N . LEU A 1 110 ? -14.688 -0.130 18.706 1.00 81.25 110 LEU A N 1
ATOM 861 C CA . LEU A 1 110 ? -15.819 0.746 18.434 1.00 81.25 110 LEU A CA 1
ATOM 862 C C . LEU A 1 110 ? -15.983 0.787 16.918 1.00 81.25 110 LEU A C 1
ATOM 864 O O . LEU A 1 110 ? -15.057 1.197 16.212 1.00 81.25 110 LEU A O 1
ATOM 868 N N . GLU A 1 111 ? -17.131 0.344 16.423 1.00 78.06 111 GLU A N 1
ATOM 869 C CA . GLU A 1 111 ? -17.450 0.472 15.007 1.00 78.06 111 GLU A CA 1
ATOM 870 C C . GLU A 1 111 ? -17.855 1.922 14.724 1.00 78.06 111 GLU A C 1
ATOM 872 O O . GLU A 1 111 ? -18.521 2.581 15.525 1.00 78.06 111 GLU A O 1
ATOM 877 N N . LEU A 1 112 ? -17.449 2.455 13.570 1.00 78.12 112 LEU A N 1
ATOM 878 C CA . LEU A 1 112 ? -17.775 3.835 13.198 1.00 78.12 112 LEU A CA 1
ATOM 879 C C . LEU A 1 112 ? -19.299 4.044 13.082 1.00 78.12 112 LEU A C 1
ATOM 881 O O . LEU A 1 112 ? -19.789 5.161 13.251 1.00 78.12 112 LEU A O 1
ATOM 885 N N . ALA A 1 113 ? -20.050 2.968 12.835 1.00 78.94 113 ALA A N 1
ATOM 886 C CA . ALA A 1 113 ? -21.505 2.966 12.828 1.00 78.94 113 ALA A CA 1
ATOM 887 C C . ALA A 1 113 ? -22.145 3.289 14.194 1.00 78.94 113 ALA A C 1
ATOM 889 O O . ALA A 1 113 ? -23.266 3.796 14.202 1.00 78.94 113 ALA A O 1
AT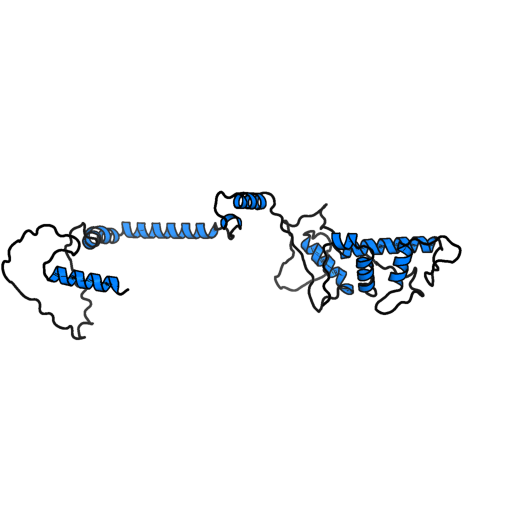OM 890 N N . ASP A 1 114 ? -21.456 3.049 15.315 1.00 83.44 114 ASP A N 1
ATOM 891 C CA . ASP A 1 114 ? -22.001 3.232 16.673 1.00 83.44 114 ASP A CA 1
ATOM 892 C C . ASP A 1 114 ? -21.895 4.678 17.179 1.00 83.44 114 ASP A C 1
ATOM 894 O O . ASP A 1 114 ? -22.570 5.069 18.128 1.00 83.44 114 ASP A O 1
ATOM 898 N N . VAL A 1 115 ? -21.065 5.502 16.533 1.00 88.44 115 VAL A N 1
ATOM 899 C CA . VAL A 1 115 ? -20.966 6.946 16.813 1.00 88.44 115 VAL A CA 1
ATOM 900 C C . VAL A 1 115 ? -22.133 7.713 16.185 1.00 88.44 115 VAL A C 1
ATOM 902 O O . VAL A 1 115 ? -22.468 8.822 16.606 1.00 88.44 115 VAL A O 1
ATOM 905 N N . LEU A 1 116 ? -22.746 7.144 15.148 1.00 89.75 116 LEU A N 1
ATOM 906 C CA . LEU A 1 116 ? -23.826 7.786 14.416 1.00 89.75 116 LEU A CA 1
ATOM 907 C C . LEU A 1 116 ? -25.168 7.573 15.129 1.00 89.75 116 LEU A C 1
ATOM 909 O O . LEU A 1 116 ? -25.416 6.494 15.667 1.00 89.75 116 LEU A O 1
ATOM 913 N N . PRO A 1 117 ? -26.074 8.568 15.093 1.00 88.62 117 PRO A N 1
ATOM 914 C CA . PRO A 1 117 ? -27.414 8.400 15.635 1.00 88.62 117 PRO A CA 1
ATOM 915 C C . PRO A 1 117 ? -28.126 7.228 14.954 1.00 88.62 117 PRO A C 1
ATOM 917 O O . PRO A 1 117 ? -28.117 7.091 13.720 1.00 88.62 117 PRO A O 1
ATOM 920 N N . GLU A 1 118 ? -28.757 6.388 15.775 1.00 82.62 118 GLU A N 1
ATOM 921 C CA . GLU A 1 118 ? -29.503 5.229 15.303 1.00 82.62 118 GLU A CA 1
ATOM 922 C C . GLU A 1 118 ? -30.642 5.633 14.355 1.00 82.62 118 GLU A C 1
ATOM 924 O O . GLU A 1 118 ? -31.209 6.721 14.447 1.00 82.62 118 GLU A O 1
ATOM 929 N N . ASN A 1 119 ? -30.987 4.728 13.432 1.00 88.75 119 ASN A N 1
ATOM 930 C CA . ASN A 1 119 ? -32.058 4.891 12.437 1.00 88.75 119 ASN A CA 1
ATOM 931 C C . ASN A 1 119 ? -31.841 6.003 11.396 1.00 88.75 119 ASN A C 1
ATOM 933 O O . ASN A 1 119 ? -32.784 6.429 10.731 1.00 88.75 119 ASN A O 1
ATOM 937 N N . THR A 1 120 ? -30.599 6.438 11.191 1.00 93.44 120 THR A N 1
ATOM 938 C CA . THR A 1 120 ? -30.252 7.352 10.098 1.00 93.44 120 THR A CA 1
ATOM 939 C C . THR A 1 120 ? -29.760 6.605 8.854 1.00 93.44 120 THR A C 1
ATOM 941 O O . THR A 1 120 ? -29.149 5.537 8.942 1.00 93.44 120 THR A O 1
ATOM 944 N N . ALA A 1 121 ? -30.003 7.173 7.666 1.00 93.38 121 ALA A N 1
ATOM 945 C CA . ALA A 1 121 ? -29.537 6.592 6.402 1.00 93.38 121 ALA A CA 1
ATOM 946 C C . ALA A 1 121 ? -28.001 6.396 6.341 1.00 93.38 121 ALA A C 1
ATOM 948 O O . ALA A 1 121 ? -27.570 5.332 5.890 1.00 93.38 121 ALA A O 1
ATOM 949 N N . PRO A 1 122 ? -27.156 7.328 6.841 1.00 90.06 122 PRO A N 1
ATOM 950 C CA . PRO A 1 122 ? -25.710 7.117 6.923 1.00 90.06 122 PRO A CA 1
ATOM 951 C C . PRO A 1 122 ? -25.315 5.944 7.827 1.00 90.06 122 PRO A C 1
ATOM 953 O O . PRO A 1 122 ? -24.452 5.159 7.444 1.00 90.06 122 PRO A O 1
ATOM 956 N N . ALA A 1 123 ? -25.966 5.770 8.984 1.00 89.88 123 ALA A N 1
ATOM 957 C CA . ALA A 1 123 ? -25.697 4.633 9.868 1.00 89.88 123 ALA A CA 1
ATOM 958 C C . ALA A 1 123 ? -26.043 3.297 9.186 1.00 89.88 123 ALA A C 1
ATOM 960 O O . ALA A 1 123 ? -25.264 2.346 9.244 1.00 89.88 123 ALA A O 1
ATOM 961 N N . ALA A 1 124 ? -27.172 3.236 8.470 1.00 91.06 124 ALA A N 1
ATOM 962 C CA . ALA A 1 124 ? -27.554 2.057 7.693 1.00 91.06 124 ALA A CA 1
ATOM 963 C C . ALA A 1 124 ? -26.560 1.754 6.555 1.00 91.06 124 ALA A C 1
ATOM 965 O O . ALA A 1 124 ? -26.190 0.596 6.358 1.00 91.06 124 ALA A O 1
ATOM 966 N N . PHE A 1 125 ? -26.081 2.783 5.846 1.00 92.25 125 PHE A N 1
ATOM 967 C CA . PHE A 1 125 ? -25.062 2.632 4.805 1.00 92.25 125 PHE A CA 1
ATOM 968 C C . PHE A 1 125 ? -23.734 2.115 5.370 1.00 92.25 125 PHE A C 1
ATOM 970 O O . PHE A 1 125 ? -23.160 1.185 4.809 1.00 92.25 125 PHE A O 1
ATOM 977 N N . MET A 1 126 ? -23.263 2.669 6.490 1.00 90.44 126 MET A N 1
ATOM 978 C CA . MET A 1 126 ? -22.003 2.250 7.113 1.00 90.44 126 MET A CA 1
ATOM 979 C C . MET A 1 126 ? -22.070 0.803 7.605 1.00 90.44 126 MET A C 1
ATOM 981 O O . MET A 1 126 ? -21.181 0.019 7.276 1.00 90.44 126 MET A O 1
ATOM 985 N N . ARG A 1 127 ? -23.175 0.408 8.256 1.00 88.94 127 ARG A N 1
ATOM 986 C CA . ARG A 1 127 ? -23.418 -0.991 8.652 1.00 88.94 127 ARG A CA 1
ATOM 987 C C . ARG A 1 127 ? -23.456 -1.933 7.450 1.00 88.94 127 ARG A C 1
ATOM 989 O O . ARG A 1 127 ? -22.895 -3.023 7.506 1.00 88.94 127 ARG A O 1
ATOM 996 N N . ALA A 1 128 ? -24.097 -1.532 6.350 1.00 92.00 128 ALA A N 1
ATOM 997 C CA . ALA A 1 128 ? -24.122 -2.331 5.125 1.00 92.00 128 ALA A CA 1
ATOM 998 C C . ALA A 1 128 ? -22.729 -2.438 4.482 1.00 92.00 128 ALA A C 1
ATOM 1000 O O . ALA A 1 128 ? -22.332 -3.523 4.059 1.00 92.00 128 ALA A O 1
ATOM 1001 N N . ARG A 1 129 ? -21.964 -1.341 4.445 1.00 91.31 129 ARG A N 1
ATOM 1002 C CA . ARG A 1 129 ? -20.593 -1.319 3.926 1.00 91.31 129 ARG A CA 1
ATOM 1003 C C . ARG A 1 129 ? -19.681 -2.237 4.731 1.00 91.31 129 ARG A C 1
ATOM 1005 O O . ARG A 1 129 ? -18.975 -3.034 4.139 1.00 91.31 129 ARG A O 1
ATOM 1012 N N . GLU A 1 130 ? -19.712 -2.165 6.054 1.00 87.50 130 GLU A N 1
ATOM 1013 C CA . GLU A 1 130 ? -18.871 -3.009 6.911 1.00 87.50 130 GLU A CA 1
ATOM 1014 C C . GLU A 1 130 ? -19.283 -4.484 6.836 1.00 87.50 130 GLU A C 1
ATOM 1016 O O . GLU A 1 130 ? -18.424 -5.358 6.741 1.00 87.50 130 GLU A O 1
ATOM 1021 N N . LYS A 1 131 ? -20.591 -4.768 6.772 1.00 88.50 131 LYS A N 1
ATOM 1022 C CA . LYS A 1 131 ? -21.114 -6.138 6.682 1.00 88.50 131 LYS A CA 1
ATOM 1023 C C . LYS A 1 131 ? -20.835 -6.823 5.341 1.00 88.50 131 LYS A C 1
ATOM 1025 O O . LYS A 1 131 ? -20.565 -8.021 5.330 1.00 88.50 131 LYS A O 1
ATOM 1030 N N . TYR A 1 132 ? -20.954 -6.105 4.221 1.00 92.19 132 TYR A N 1
ATOM 1031 C CA . TYR A 1 132 ? -20.855 -6.696 2.876 1.00 92.19 132 TYR A CA 1
ATOM 1032 C C . TYR A 1 132 ? -19.555 -6.352 2.135 1.00 92.19 132 TYR A C 1
ATOM 1034 O O . TYR A 1 132 ? -19.137 -7.106 1.259 1.00 92.19 132 TYR A O 1
ATOM 1042 N N . PHE A 1 133 ? -18.902 -5.241 2.473 1.00 90.38 133 PHE A N 1
ATOM 1043 C CA . PHE A 1 133 ? -17.745 -4.687 1.766 1.00 90.38 133 PHE A CA 1
ATOM 1044 C C . PHE A 1 133 ? -16.599 -4.362 2.735 1.00 90.38 133 PHE A C 1
ATOM 1046 O O . PHE A 1 133 ? -16.100 -3.239 2.795 1.00 90.38 133 PHE A O 1
ATOM 1053 N N . SER A 1 134 ? -16.149 -5.365 3.487 1.00 84.50 134 SER A N 1
ATOM 1054 C CA . SER A 1 134 ? -15.079 -5.241 4.486 1.00 84.50 134 SER A CA 1
ATOM 1055 C C . SER A 1 134 ? -13.659 -5.190 3.888 1.00 84.50 134 SER A C 1
ATOM 1057 O O . SER A 1 134 ? -12.715 -5.702 4.492 1.00 84.50 134 SER A O 1
ATOM 1059 N N . PHE A 1 135 ? -13.488 -4.639 2.683 1.00 85.62 135 PHE A N 1
ATOM 1060 C CA . PHE A 1 135 ? -12.174 -4.473 2.060 1.00 85.62 135 PHE A CA 1
ATOM 1061 C C . PHE A 1 135 ? -11.614 -3.083 2.362 1.00 85.62 135 PHE A C 1
ATOM 1063 O O . PHE A 1 135 ? -12.300 -2.072 2.226 1.00 85.62 135 PHE A O 1
ATOM 1070 N N . TYR A 1 136 ? -10.340 -3.037 2.744 1.00 86.38 136 TYR A N 1
ATOM 1071 C CA . TYR A 1 136 ? -9.645 -1.796 3.061 1.00 86.38 136 TYR A CA 1
ATOM 1072 C C . TYR A 1 136 ? -8.423 -1.650 2.154 1.00 86.38 136 TYR A C 1
ATOM 1074 O O . TYR A 1 136 ? -7.626 -2.589 2.063 1.00 86.38 136 TYR A O 1
ATOM 1082 N N . PRO A 1 137 ? -8.254 -0.503 1.471 1.00 86.75 137 PRO A N 1
ATOM 1083 C CA . PRO A 1 137 ? -7.037 -0.246 0.723 1.00 86.75 137 PRO A CA 1
ATOM 1084 C C . PRO A 1 137 ? -5.870 -0.067 1.698 1.00 86.75 137 PRO A C 1
ATOM 1086 O O . PRO A 1 137 ? -5.966 0.669 2.679 1.00 86.75 137 PRO A O 1
ATOM 1089 N N . MET A 1 138 ? -4.754 -0.726 1.405 1.00 86.00 138 MET A N 1
ATOM 1090 C CA . MET A 1 138 ? -3.498 -0.590 2.135 1.00 86.00 138 MET A CA 1
ATOM 1091 C C . MET A 1 138 ? -2.393 -0.263 1.135 1.00 86.00 138 MET A C 1
ATOM 1093 O O . MET A 1 138 ? -2.299 -0.893 0.084 1.00 86.00 138 MET A O 1
ATOM 1097 N N . TYR A 1 139 ? -1.527 0.683 1.492 1.00 88.44 139 TYR A N 1
ATOM 1098 C CA . TYR A 1 139 ? -0.352 1.035 0.701 1.00 88.44 139 TYR A CA 1
ATOM 1099 C C . TYR A 1 139 ? 0.902 0.787 1.534 1.00 88.44 139 TYR A C 1
ATOM 1101 O O . TYR A 1 139 ? 1.099 1.411 2.576 1.00 88.44 139 TYR A O 1
ATOM 1109 N N . ALA A 1 140 ? 1.751 -0.129 1.076 1.00 88.44 140 ALA A N 1
ATOM 1110 C CA . ALA A 1 140 ? 3.070 -0.337 1.656 1.00 88.44 140 ALA A CA 1
ATOM 1111 C C . ALA A 1 140 ? 4.058 0.631 0.994 1.00 88.44 140 ALA A C 1
ATOM 1113 O O . ALA A 1 140 ? 4.377 0.491 -0.187 1.00 88.44 140 ALA A O 1
ATOM 1114 N N . VAL A 1 141 ? 4.514 1.634 1.745 1.00 89.62 141 VAL A N 1
ATOM 1115 C CA . VAL A 1 141 ? 5.433 2.660 1.239 1.00 89.62 141 VAL A CA 1
ATOM 1116 C C . VAL A 1 141 ? 6.848 2.342 1.704 1.00 89.62 141 VAL A C 1
ATOM 1118 O O . VAL A 1 141 ? 7.107 2.257 2.903 1.00 89.62 141 VAL A O 1
ATOM 1121 N N . LEU A 1 142 ? 7.771 2.199 0.755 1.00 88.25 142 LEU A N 1
ATOM 1122 C CA . LEU A 1 142 ? 9.197 2.067 1.044 1.00 88.25 142 LEU A CA 1
ATOM 1123 C C . LEU A 1 142 ? 9.748 3.455 1.399 1.00 88.25 142 LEU A C 1
ATOM 1125 O O . LEU A 1 142 ? 9.690 4.368 0.577 1.00 88.25 142 LEU A O 1
ATOM 1129 N N . ARG A 1 143 ? 10.246 3.628 2.627 1.00 83.75 143 ARG A N 1
ATOM 1130 C CA . ARG A 1 143 ? 10.883 4.867 3.096 1.00 83.75 143 ARG A CA 1
ATOM 1131 C C . ARG A 1 143 ? 12.168 4.542 3.842 1.00 83.75 143 ARG A C 1
ATOM 1133 O O . ARG A 1 143 ? 12.165 3.671 4.706 1.00 83.75 143 ARG A O 1
ATOM 1140 N N . GLY A 1 144 ? 13.233 5.272 3.540 1.00 74.88 144 GLY A N 1
ATOM 1141 C CA . GLY A 1 144 ? 14.496 5.189 4.263 1.00 74.88 144 GLY A CA 1
ATOM 1142 C C . GLY A 1 144 ? 15.619 5.877 3.501 1.00 74.88 144 GLY A C 1
ATOM 1143 O O . GLY A 1 144 ? 15.690 5.774 2.281 1.00 74.88 144 GLY A O 1
ATOM 1144 N N . GLU A 1 145 ? 16.499 6.565 4.225 1.00 73.56 145 GLU A N 1
ATOM 1145 C CA . GLU A 1 145 ? 17.689 7.220 3.659 1.00 73.56 145 GLU A CA 1
ATOM 1146 C C . GLU A 1 145 ? 18.732 6.205 3.161 1.00 73.56 145 GLU A C 1
ATOM 1148 O O . GLU A 1 145 ? 19.559 6.520 2.314 1.00 73.56 145 GLU A O 1
ATOM 1153 N N . THR A 1 146 ? 18.675 4.970 3.665 1.00 76.88 146 THR A N 1
ATOM 1154 C CA . THR A 1 146 ? 19.640 3.897 3.389 1.00 76.88 146 THR A CA 1
ATOM 1155 C C . THR A 1 146 ? 19.137 2.845 2.397 1.00 76.88 146 THR A C 1
ATOM 1157 O O . THR A 1 146 ? 19.833 1.858 2.158 1.00 76.88 146 THR A O 1
ATOM 1160 N N . ILE A 1 147 ? 17.935 3.013 1.831 1.00 84.62 147 ILE A N 1
ATOM 1161 C CA . ILE A 1 147 ? 17.359 2.029 0.905 1.00 84.62 147 ILE A CA 1
ATOM 1162 C C . ILE A 1 147 ? 17.913 2.268 -0.498 1.00 84.62 147 ILE A C 1
ATOM 1164 O O . ILE A 1 147 ? 17.588 3.255 -1.158 1.00 84.62 147 ILE A O 1
ATOM 1168 N N . ASP A 1 148 ? 18.701 1.314 -0.980 1.00 89.69 148 ASP A N 1
ATOM 1169 C CA . ASP A 1 148 ? 19.259 1.328 -2.327 1.00 89.69 148 ASP A CA 1
ATOM 1170 C C . ASP A 1 148 ? 18.402 0.467 -3.261 1.00 89.69 148 ASP A C 1
ATOM 1172 O O . ASP A 1 148 ? 18.654 -0.723 -3.460 1.00 89.69 148 ASP A O 1
ATOM 1176 N N . ILE A 1 149 ? 17.356 1.077 -3.827 1.00 91.25 149 ILE A N 1
ATOM 1177 C CA . ILE A 1 149 ? 16.389 0.407 -4.711 1.00 91.25 149 ILE A CA 1
ATOM 1178 C C . ILE A 1 149 ? 17.074 -0.335 -5.881 1.00 91.25 149 ILE A C 1
ATOM 1180 O O . ILE A 1 149 ? 16.726 -1.500 -6.099 1.00 91.25 149 ILE A O 1
ATOM 1184 N N . PRO A 1 150 ? 18.033 0.264 -6.625 1.00 92.38 150 PRO A N 1
ATOM 1185 C CA . PRO A 1 150 ? 18.756 -0.429 -7.690 1.00 92.38 150 PRO A CA 1
ATOM 1186 C C . PRO A 1 150 ? 19.381 -1.763 -7.272 1.00 92.38 150 PRO A C 1
ATOM 1188 O O . PRO A 1 150 ? 19.260 -2.739 -8.014 1.00 92.38 150 PRO A O 1
ATOM 1191 N N . ASN A 1 151 ? 20.032 -1.825 -6.108 1.00 92.38 151 ASN A N 1
ATOM 1192 C CA . ASN A 1 151 ? 20.771 -3.013 -5.672 1.00 92.38 151 ASN A CA 1
ATOM 1193 C C . ASN A 1 151 ? 19.923 -3.976 -4.819 1.00 92.38 151 ASN A C 1
ATOM 1195 O O . ASN A 1 151 ? 20.169 -5.180 -4.819 1.00 92.38 151 ASN A O 1
ATOM 1199 N N . GLN A 1 152 ? 18.883 -3.484 -4.141 1.00 92.44 152 GLN A N 1
ATOM 1200 C CA . GLN A 1 152 ? 18.051 -4.248 -3.198 1.00 92.44 152 GLN A CA 1
ATOM 1201 C C . GLN A 1 152 ? 16.721 -4.743 -3.798 1.00 92.44 152 GLN A C 1
ATOM 1203 O O . GLN A 1 152 ? 15.770 -5.046 -3.077 1.00 92.44 152 GLN A O 1
ATOM 1208 N N . GLN A 1 153 ? 16.630 -4.890 -5.123 1.00 92.50 153 GLN A N 1
ATOM 1209 C CA . GLN A 1 153 ? 15.395 -5.324 -5.801 1.00 92.50 153 GLN A CA 1
ATOM 1210 C C . GLN A 1 153 ? 14.870 -6.678 -5.302 1.00 92.50 153 GLN A C 1
ATOM 1212 O O . GLN A 1 153 ? 13.658 -6.865 -5.185 1.00 92.50 153 GLN A O 1
ATOM 1217 N N . ALA A 1 154 ? 15.772 -7.610 -4.977 1.00 90.81 154 ALA A N 1
ATOM 1218 C CA . ALA A 1 154 ? 15.410 -8.924 -4.451 1.00 90.81 154 ALA A CA 1
ATOM 1219 C C . ALA A 1 154 ? 14.695 -8.828 -3.093 1.00 90.81 154 ALA A C 1
ATOM 1221 O O . ALA A 1 154 ? 13.707 -9.523 -2.878 1.00 90.81 154 ALA A O 1
ATOM 1222 N N . GLN A 1 155 ? 15.134 -7.917 -2.219 1.00 91.12 155 GLN A N 1
ATOM 1223 C CA . GLN A 1 155 ? 14.525 -7.696 -0.904 1.00 91.12 155 GLN A CA 1
ATOM 1224 C C . GLN A 1 155 ? 13.122 -7.091 -1.031 1.00 91.12 155 GLN A C 1
ATOM 1226 O O . GLN A 1 155 ? 12.217 -7.457 -0.288 1.00 91.12 155 GLN A O 1
ATOM 1231 N N . ILE A 1 156 ? 12.912 -6.202 -2.008 1.00 90.44 156 ILE A N 1
ATOM 1232 C CA . ILE A 1 156 ? 11.588 -5.630 -2.301 1.00 90.44 156 ILE A CA 1
ATOM 1233 C C . ILE A 1 156 ? 10.624 -6.724 -2.783 1.00 90.44 156 ILE A C 1
ATOM 1235 O O . ILE A 1 156 ? 9.460 -6.762 -2.378 1.00 90.44 156 ILE A O 1
ATOM 1239 N N . GLU A 1 157 ? 11.103 -7.629 -3.638 1.00 89.44 157 GLU A N 1
ATOM 1240 C CA . GLU A 1 157 ? 10.317 -8.767 -4.119 1.00 89.44 157 GLU A CA 1
ATOM 1241 C C . GLU A 1 157 ? 10.019 -9.765 -2.987 1.00 89.44 157 GLU A C 1
ATOM 1243 O O . GLU A 1 157 ? 8.896 -10.255 -2.877 1.00 89.44 157 GLU A O 1
ATOM 1248 N N . GLU A 1 158 ? 10.988 -10.037 -2.113 1.00 88.88 158 GLU A N 1
ATOM 1249 C CA . GLU A 1 158 ? 10.812 -10.886 -0.933 1.00 88.88 158 GLU A CA 1
ATOM 1250 C C . GLU A 1 158 ? 9.796 -10.294 0.046 1.00 88.88 158 GLU A C 1
ATOM 1252 O O . GLU A 1 158 ? 8.850 -10.980 0.430 1.00 88.88 158 GLU A O 1
ATOM 1257 N N . TYR A 1 159 ? 9.919 -9.004 0.371 1.00 87.50 159 TYR A N 1
ATOM 1258 C CA . TYR A 1 159 ? 8.954 -8.277 1.196 1.00 87.50 159 TYR A CA 1
ATOM 1259 C C . TYR A 1 159 ? 7.532 -8.415 0.641 1.00 87.50 159 TYR A C 1
ATOM 1261 O O . TYR A 1 159 ? 6.584 -8.728 1.362 1.00 87.50 159 TYR A O 1
ATOM 1269 N N . ARG A 1 160 ? 7.377 -8.263 -0.675 1.00 85.69 160 ARG A N 1
ATOM 1270 C CA . ARG A 1 160 ? 6.089 -8.422 -1.349 1.00 85.69 160 ARG A CA 1
ATOM 1271 C C . ARG A 1 160 ? 5.573 -9.864 -1.317 1.00 85.69 160 ARG A C 1
ATOM 1273 O O . ARG A 1 160 ? 4.377 -10.074 -1.125 1.00 85.69 160 ARG A O 1
ATOM 1280 N N . LYS A 1 161 ? 6.439 -10.861 -1.503 1.00 84.19 161 LYS A N 1
ATOM 1281 C CA . LYS A 1 161 ? 6.062 -12.280 -1.392 1.00 84.19 161 LYS A CA 1
ATOM 1282 C C . LYS A 1 161 ? 5.648 -12.644 0.032 1.00 84.19 161 LYS A C 1
ATOM 1284 O O . LYS A 1 161 ? 4.682 -13.388 0.190 1.00 84.19 161 LYS A O 1
ATOM 1289 N N . ALA A 1 162 ? 6.311 -12.073 1.037 1.00 83.06 162 ALA A N 1
ATOM 1290 C CA . ALA A 1 162 ? 5.954 -12.228 2.442 1.00 83.06 162 ALA A CA 1
ATOM 1291 C C . ALA A 1 162 ? 4.567 -11.643 2.744 1.00 83.06 162 ALA A C 1
ATOM 1293 O O . ALA A 1 162 ? 3.781 -12.289 3.424 1.00 83.06 162 ALA A O 1
ATOM 1294 N N . LEU A 1 163 ? 4.208 -10.487 2.164 1.00 81.31 163 LEU A N 1
ATOM 1295 C CA . LEU A 1 163 ? 2.829 -9.969 2.236 1.00 81.31 163 LEU A CA 1
ATOM 1296 C C . LEU A 1 163 ? 1.820 -10.925 1.588 1.00 81.31 163 LEU A C 1
ATOM 1298 O O . LEU A 1 163 ? 0.664 -10.988 1.991 1.00 81.31 163 LEU A O 1
ATOM 1302 N N . GLY A 1 164 ? 2.262 -11.659 0.573 1.00 72.12 164 GLY A N 1
ATOM 1303 C CA . GLY A 1 164 ? 1.451 -12.555 -0.226 1.00 72.12 164 GLY A CA 1
ATOM 1304 C C . GLY A 1 164 ? 1.074 -13.885 0.399 1.00 72.12 164 GLY A C 1
ATOM 1305 O O . GLY A 1 164 ? 0.251 -14.561 -0.204 1.00 72.12 164 GLY A O 1
ATOM 1306 N N . GLY A 1 165 ? 1.643 -14.301 1.533 1.00 60.66 165 GLY A N 1
ATOM 1307 C CA . GLY A 1 165 ? 1.303 -15.580 2.178 1.00 60.66 165 GLY A CA 1
ATOM 1308 C C . GLY A 1 165 ? 1.403 -16.806 1.256 1.00 60.66 165 GLY A C 1
ATOM 1309 O O . GLY A 1 165 ? 0.543 -17.680 1.294 1.00 60.66 165 GLY A O 1
ATOM 1310 N N . ASN A 1 166 ? 2.386 -16.831 0.349 1.00 50.78 166 ASN A N 1
ATOM 1311 C CA . ASN A 1 166 ? 2.715 -18.013 -0.451 1.00 50.78 166 ASN A CA 1
ATOM 1312 C C . ASN A 1 166 ? 4.148 -18.447 -0.098 1.00 50.78 166 ASN A C 1
ATOM 1314 O O . ASN A 1 166 ? 5.054 -18.413 -0.932 1.00 50.78 166 ASN A O 1
ATOM 1318 N N . THR A 1 167 ? 4.378 -18.831 1.157 1.00 46.81 167 THR A N 1
ATOM 1319 C CA . THR A 1 167 ? 5.603 -19.517 1.593 1.00 46.81 167 THR A CA 1
ATOM 1320 C C . THR A 1 167 ? 5.600 -20.939 1.040 1.00 46.81 167 THR A C 1
ATOM 1322 O O . THR A 1 167 ? 5.269 -21.903 1.719 1.00 46.81 167 THR A O 1
ATOM 1325 N N . HIS A 1 168 ? 5.945 -21.076 -0.238 1.00 42.34 168 HIS A N 1
ATOM 1326 C CA . HIS A 1 168 ? 6.244 -22.376 -0.835 1.00 42.34 168 HIS A CA 1
ATOM 1327 C C . HIS A 1 168 ? 7.349 -22.294 -1.893 1.00 42.34 168 HIS A C 1
ATOM 1329 O O . HIS A 1 168 ? 7.319 -23.026 -2.877 1.00 42.34 168 HIS A O 1
ATOM 1335 N N . PHE A 1 169 ? 8.334 -21.401 -1.729 1.00 42.16 169 PHE A N 1
ATOM 1336 C CA . PHE A 1 169 ? 9.502 -21.405 -2.614 1.00 42.16 169 PHE A CA 1
ATOM 1337 C C . PHE A 1 169 ? 10.729 -20.692 -2.024 1.00 42.16 169 PHE A C 1
ATOM 1339 O O . PHE A 1 169 ? 11.041 -19.579 -2.433 1.00 42.16 169 PHE A O 1
ATOM 1346 N N . PHE A 1 170 ? 11.394 -21.325 -1.051 1.00 34.62 170 PHE A N 1
ATOM 1347 C CA . PHE A 1 170 ? 12.857 -21.520 -1.031 1.00 34.62 170 PHE A CA 1
ATOM 1348 C C . PHE A 1 170 ? 13.250 -22.301 0.239 1.00 34.62 170 PHE A C 1
ATOM 1350 O O . PHE A 1 170 ? 13.239 -21.731 1.331 1.00 34.62 170 PHE A O 1
ATOM 1357 N N . PRO A 1 171 ? 13.592 -23.600 0.163 1.00 46.50 171 PRO A N 1
ATOM 1358 C CA . PRO A 1 171 ? 14.439 -24.184 1.181 1.00 46.50 171 PRO A CA 1
ATOM 1359 C C . PRO A 1 171 ? 15.871 -23.734 0.881 1.00 46.50 171 PRO A C 1
ATOM 1361 O O . PRO A 1 171 ? 16.305 -23.801 -0.266 1.00 46.50 171 PRO A O 1
ATOM 1364 N N . LEU A 1 172 ? 16.584 -23.336 1.932 1.00 44.06 172 LEU A N 1
ATOM 1365 C CA . LEU A 1 172 ? 18.040 -23.365 2.103 1.00 44.06 172 LEU A CA 1
ATOM 1366 C C . LEU A 1 172 ? 18.673 -22.027 2.502 1.00 44.06 172 LEU A C 1
ATOM 1368 O O . LEU A 1 172 ? 18.735 -21.066 1.745 1.00 44.06 172 LEU A O 1
ATOM 1372 N N . ILE A 1 173 ? 19.274 -22.127 3.692 1.00 44.62 173 ILE A N 1
ATOM 1373 C CA . ILE A 1 173 ? 20.376 -21.344 4.245 1.00 44.62 173 ILE A CA 1
ATOM 1374 C C . ILE A 1 173 ? 19.954 -19.983 4.793 1.00 44.62 173 ILE A C 1
ATOM 1376 O O . ILE A 1 173 ? 20.158 -18.971 4.153 1.00 44.62 173 ILE A O 1
ATOM 1380 N N . PHE A 1 174 ? 19.459 -19.963 6.030 1.00 37.03 174 PHE A N 1
ATOM 1381 C CA . PHE A 1 174 ? 20.168 -19.264 7.108 1.00 37.03 174 PHE A CA 1
ATOM 1382 C C . PHE A 1 174 ? 19.814 -19.918 8.448 1.00 37.03 174 PHE A C 1
ATOM 1384 O O . PHE A 1 174 ? 18.665 -19.962 8.879 1.00 37.03 174 PHE A O 1
ATOM 1391 N N . HIS A 1 175 ? 20.833 -20.511 9.064 1.00 39.28 175 HIS A N 1
ATOM 1392 C CA . HIS A 1 175 ? 20.788 -21.109 10.389 1.00 39.28 175 HIS A CA 1
ATOM 1393 C C . HIS A 1 175 ? 21.158 -20.046 11.427 1.00 39.28 175 HIS A C 1
ATOM 1395 O O . HIS A 1 175 ? 22.208 -19.422 11.295 1.00 39.28 175 HIS A O 1
ATOM 1401 N N . SER A 1 176 ? 20.344 -19.951 12.488 1.00 40.94 176 SER A N 1
ATOM 1402 C CA . SER A 1 176 ? 20.584 -19.243 13.761 1.00 40.94 176 SER A CA 1
ATOM 1403 C C . SER A 1 176 ? 20.624 -17.705 13.652 1.00 40.94 176 SER A C 1
ATOM 1405 O O . SER A 1 176 ? 21.222 -17.156 12.744 1.00 40.94 176 SER A O 1
ATOM 1407 N N . THR A 1 177 ? 19.974 -16.916 14.502 1.00 35.22 177 THR A N 1
ATOM 1408 C CA . THR A 1 177 ? 19.797 -17.032 15.950 1.00 35.22 177 THR A CA 1
ATOM 1409 C C . THR A 1 177 ? 18.508 -16.330 16.397 1.00 35.22 177 THR A C 1
ATOM 1411 O O . THR A 1 177 ? 17.989 -15.416 15.765 1.00 35.22 177 THR A O 1
ATOM 1414 N N . SER A 1 178 ? 17.987 -16.805 17.521 1.00 46.41 178 SER A N 1
ATOM 1415 C CA . SER A 1 178 ? 16.830 -16.319 18.266 1.00 46.41 178 SER A CA 1
ATOM 1416 C C . SER A 1 178 ? 16.749 -14.793 18.415 1.00 46.41 178 SER A C 1
ATOM 1418 O O . SER A 1 178 ? 17.477 -14.204 19.209 1.00 46.41 178 SER A O 1
ATOM 1420 N N . THR A 1 179 ? 15.782 -14.161 17.752 1.00 31.66 179 THR A N 1
ATOM 1421 C CA . THR A 1 179 ? 14.995 -13.056 18.320 1.00 31.66 179 THR A CA 1
ATOM 1422 C C . THR A 1 179 ? 13.591 -13.154 17.732 1.00 31.66 179 THR A C 1
ATOM 1424 O O . THR A 1 179 ? 13.396 -13.157 16.520 1.00 31.66 179 THR A O 1
ATOM 1427 N N . SER A 1 180 ? 12.609 -13.337 18.601 1.00 36.19 180 SER A N 1
ATOM 1428 C CA . SER A 1 180 ? 11.199 -13.493 18.270 1.00 36.19 180 SER A CA 1
ATOM 1429 C C . SER A 1 180 ? 10.611 -12.192 17.712 1.00 36.19 180 SER A C 1
ATOM 1431 O O . SER A 1 180 ? 10.154 -11.337 18.465 1.00 36.19 180 SER A O 1
ATOM 1433 N N . SER A 1 181 ? 10.574 -12.067 16.390 1.00 33.47 181 SER A N 1
ATOM 1434 C CA . SER A 1 181 ? 9.601 -11.238 15.674 1.00 33.47 181 SER A CA 1
ATOM 1435 C C . SER A 1 181 ? 9.181 -11.974 14.404 1.00 33.47 181 SER A C 1
ATOM 1437 O O . SER A 1 181 ? 9.566 -11.659 13.282 1.00 33.47 181 SER A O 1
ATOM 1439 N N . SER A 1 182 ? 8.385 -13.025 14.595 1.00 33.94 182 SER A N 1
ATOM 1440 C CA . SER A 1 182 ? 7.729 -13.760 13.519 1.00 33.94 182 SER A CA 1
ATOM 1441 C C . SER A 1 182 ? 6.680 -12.873 12.836 1.00 33.94 182 SER A C 1
ATOM 1443 O O . SER A 1 182 ? 5.490 -12.974 13.115 1.00 33.94 182 SER A O 1
ATOM 1445 N N . PHE A 1 183 ? 7.122 -12.004 11.930 1.00 38.19 183 PHE A N 1
ATOM 1446 C CA . PHE A 1 183 ? 6.291 -11.355 10.911 1.00 38.19 183 PHE A CA 1
ATOM 1447 C C . PHE A 1 183 ? 6.287 -12.185 9.613 1.00 38.19 183 PHE A C 1
ATOM 1449 O O . PHE A 1 183 ? 6.349 -11.655 8.509 1.00 38.19 183 PHE A O 1
ATOM 1456 N N . ALA A 1 184 ? 6.220 -13.515 9.724 1.00 39.09 184 ALA A N 1
ATOM 1457 C CA . ALA A 1 184 ? 5.936 -14.386 8.585 1.00 39.09 184 ALA A CA 1
ATOM 1458 C C . ALA A 1 184 ? 4.413 -14.401 8.373 1.00 39.09 184 ALA A C 1
ATOM 1460 O O . ALA A 1 184 ? 3.697 -15.257 8.889 1.00 39.09 184 ALA A O 1
ATOM 1461 N N . GLY A 1 185 ? 3.914 -13.343 7.732 1.00 42.41 185 GLY A N 1
ATOM 1462 C CA . GLY A 1 185 ? 2.492 -13.059 7.586 1.00 42.41 185 GLY A CA 1
ATOM 1463 C C . GLY A 1 185 ? 1.825 -13.883 6.490 1.00 42.41 185 GLY A C 1
ATOM 1464 O O . GLY A 1 185 ? 1.743 -13.442 5.349 1.00 42.41 185 GLY A O 1
ATOM 1465 N N . ASP A 1 186 ? 1.221 -15.011 6.858 1.00 46.16 186 ASP A N 1
ATOM 1466 C CA . ASP A 1 186 ? 0.079 -15.547 6.112 1.00 46.16 186 ASP A CA 1
ATOM 1467 C C . ASP A 1 186 ? -1.099 -14.580 6.274 1.00 46.16 186 ASP A C 1
ATOM 1469 O O . ASP A 1 186 ? -1.975 -14.733 7.131 1.00 46.16 186 ASP A O 1
ATOM 1473 N N . THR A 1 187 ? -1.118 -13.518 5.470 1.00 58.25 187 THR A N 1
ATOM 1474 C CA . THR A 1 187 ? -2.238 -12.582 5.481 1.00 58.25 187 THR A CA 1
ATOM 1475 C C . THR A 1 187 ? -3.408 -13.211 4.720 1.00 58.25 187 THR A C 1
ATOM 1477 O O . THR A 1 187 ? -3.664 -12.955 3.546 1.00 58.25 187 THR A O 1
ATOM 1480 N N . LYS A 1 188 ? -4.176 -14.055 5.424 1.00 63.00 188 LYS A N 1
ATOM 1481 C CA . LYS A 1 188 ? -5.447 -14.651 4.955 1.00 63.00 188 LYS A CA 1
ATOM 1482 C C . LYS A 1 188 ? -6.412 -13.617 4.345 1.00 63.00 188 LYS A C 1
ATOM 1484 O O . LYS A 1 188 ? -7.312 -13.975 3.593 1.00 63.00 188 LYS A O 1
ATOM 1489 N N . TYR A 1 189 ? -6.222 -12.345 4.684 1.00 70.50 189 TYR A N 1
ATOM 1490 C CA . TYR A 1 189 ? -7.122 -11.235 4.400 1.00 70.50 189 TYR A CA 1
ATOM 1491 C C . TYR A 1 189 ? -6.688 -10.340 3.225 1.00 70.50 189 TYR A C 1
ATOM 1493 O O . TYR A 1 189 ? -7.343 -9.331 2.977 1.00 70.50 189 TYR A O 1
ATOM 1501 N N . VAL A 1 190 ? -5.620 -10.677 2.488 1.00 76.94 190 VAL A N 1
ATOM 1502 C CA . VAL A 1 190 ? -5.227 -9.930 1.279 1.00 76.94 190 VAL A CA 1
ATOM 1503 C C . VAL A 1 190 ? -5.886 -10.533 0.041 1.00 76.94 190 VAL A C 1
ATOM 1505 O O . VAL A 1 190 ? -5.789 -11.732 -0.220 1.00 76.94 190 VAL A O 1
ATOM 1508 N N . VAL A 1 191 ? -6.545 -9.684 -0.749 1.00 77.38 191 VAL A N 1
ATOM 1509 C CA . VAL A 1 191 ? -7.181 -10.081 -2.011 1.00 77.38 191 VAL A CA 1
ATOM 1510 C C . VAL A 1 191 ? -6.102 -10.448 -3.033 1.00 77.38 191 VAL A C 1
ATOM 1512 O O . VAL A 1 191 ? -5.246 -9.631 -3.374 1.00 77.38 191 VAL A O 1
ATOM 1515 N N . LYS A 1 192 ? -6.154 -11.684 -3.537 1.00 78.94 192 LYS A N 1
ATOM 1516 C CA . LYS A 1 192 ? -5.238 -12.209 -4.559 1.00 78.94 192 LYS A CA 1
ATOM 1517 C C . LYS A 1 192 ? -5.994 -12.417 -5.867 1.00 78.94 192 LYS A C 1
ATOM 1519 O O . LYS A 1 192 ? -7.083 -12.987 -5.868 1.00 78.94 192 LYS A O 1
ATOM 1524 N N . ALA A 1 193 ? -5.395 -12.016 -6.982 1.00 74.75 193 ALA A N 1
ATOM 1525 C CA . ALA A 1 193 ? -5.895 -12.335 -8.314 1.00 74.75 193 ALA A CA 1
ATOM 1526 C C . ALA A 1 193 ? -5.163 -13.586 -8.818 1.00 74.75 193 ALA A C 1
ATOM 1528 O O . ALA A 1 193 ? -3.938 -13.586 -8.927 1.00 74.75 193 ALA A O 1
ATOM 1529 N N . ASN A 1 194 ? -5.893 -14.670 -9.100 1.00 71.81 194 ASN A N 1
ATOM 1530 C CA . ASN A 1 194 ? -5.321 -15.944 -9.569 1.00 71.81 194 ASN A CA 1
ATOM 1531 C C . ASN A 1 194 ? -4.216 -16.506 -8.646 1.00 71.81 194 ASN A C 1
ATOM 1533 O O . ASN A 1 194 ? -3.210 -17.030 -9.116 1.00 71.81 194 ASN A O 1
ATOM 1537 N N . GLY A 1 195 ? -4.369 -16.341 -7.327 1.00 72.62 195 GLY A N 1
ATOM 1538 C CA . GLY A 1 195 ? -3.387 -16.792 -6.328 1.00 72.62 195 GLY A CA 1
ATOM 1539 C C . GLY A 1 195 ? -2.138 -15.910 -6.190 1.00 72.62 195 GLY A C 1
ATOM 1540 O O . GLY A 1 195 ? -1.344 -16.136 -5.277 1.00 72.62 195 GLY A O 1
ATOM 1541 N N . ASN A 1 196 ? -1.997 -14.877 -7.027 1.00 77.38 196 ASN A N 1
ATOM 1542 C CA . ASN A 1 196 ? -0.889 -13.927 -7.010 1.00 77.38 196 ASN A CA 1
ATOM 1543 C C . ASN A 1 196 ? -1.344 -12.537 -6.541 1.00 77.38 196 ASN A C 1
ATOM 1545 O O . ASN A 1 196 ? -2.510 -12.154 -6.657 1.00 77.38 196 ASN A O 1
ATOM 1549 N N . LEU A 1 197 ? -0.401 -11.756 -6.016 1.00 83.88 197 LEU A N 1
ATOM 1550 C CA . LEU A 1 197 ? -0.643 -10.359 -5.659 1.00 83.88 197 LEU A CA 1
ATOM 1551 C C . LEU A 1 197 ? -0.759 -9.503 -6.925 1.00 83.88 197 LEU A C 1
ATOM 1553 O O . LEU A 1 197 ? -0.066 -9.746 -7.914 1.00 83.88 197 LEU A O 1
ATOM 1557 N N . GLN A 1 198 ? -1.563 -8.442 -6.859 1.00 85.31 198 GLN A N 1
ATOM 1558 C CA . GLN A 1 198 ? -1.701 -7.458 -7.937 1.00 85.31 198 GLN A CA 1
ATOM 1559 C C . GLN A 1 198 ? -0.335 -6.879 -8.337 1.00 85.31 198 GLN A C 1
ATOM 1561 O O . GLN A 1 198 ? 0.410 -6.497 -7.429 1.00 85.31 198 GLN A O 1
ATOM 1566 N N . PRO A 1 199 ? 0.030 -6.825 -9.634 1.00 87.50 199 PRO A N 1
ATOM 1567 C CA . PRO A 1 199 ? 1.335 -6.334 -10.076 1.00 87.50 199 PRO A CA 1
ATOM 1568 C C . PRO A 1 199 ? 1.607 -4.919 -9.562 1.00 87.50 199 PRO A C 1
ATOM 1570 O O . PRO A 1 199 ? 0.697 -4.110 -9.413 1.00 87.50 199 PRO A O 1
ATOM 1573 N N . TYR A 1 200 ? 2.877 -4.634 -9.296 1.00 90.81 200 TYR A N 1
ATOM 1574 C CA . TYR A 1 200 ? 3.345 -3.350 -8.775 1.00 90.81 200 TYR A CA 1
ATOM 1575 C C . TYR A 1 200 ? 4.293 -2.674 -9.770 1.00 90.81 200 TYR A C 1
ATOM 1577 O O . TYR A 1 200 ? 4.741 -3.300 -10.735 1.00 90.81 200 TYR A O 1
ATOM 1585 N N . TRP A 1 201 ? 4.624 -1.408 -9.531 1.00 93.62 201 TRP A N 1
ATOM 1586 C CA . TRP A 1 201 ? 5.372 -0.571 -10.473 1.00 93.62 201 TRP A CA 1
ATOM 1587 C C . TRP A 1 201 ? 6.664 -1.216 -11.009 1.00 93.62 201 TRP A C 1
ATOM 1589 O O . TRP A 1 201 ? 6.862 -1.221 -12.217 1.00 93.62 201 TRP A O 1
ATOM 1599 N N . MET A 1 202 ? 7.499 -1.861 -10.181 1.00 92.94 202 MET A N 1
ATOM 1600 C CA . MET A 1 202 ? 8.729 -2.520 -10.672 1.00 92.94 202 MET A CA 1
ATOM 1601 C C . MET A 1 202 ? 8.438 -3.670 -11.632 1.00 92.94 202 MET A C 1
ATOM 1603 O O . MET A 1 202 ? 9.162 -3.854 -12.605 1.00 92.94 202 MET A O 1
ATOM 1607 N N . SER A 1 203 ? 7.388 -4.457 -11.376 1.00 92.12 203 SER A N 1
ATOM 1608 C CA . SER A 1 203 ? 6.997 -5.541 -12.285 1.00 92.12 203 SER A CA 1
ATOM 1609 C C . SER A 1 203 ? 6.520 -5.002 -13.639 1.00 92.12 203 SER A C 1
ATOM 1611 O O . SER A 1 203 ? 6.812 -5.598 -14.676 1.00 92.12 203 SER A O 1
ATOM 1613 N N . MET A 1 204 ? 5.862 -3.837 -13.642 1.00 93.81 204 MET A N 1
ATOM 1614 C CA . MET A 1 204 ? 5.444 -3.140 -14.860 1.00 93.81 204 MET A CA 1
ATOM 1615 C C . MET A 1 204 ? 6.652 -2.570 -15.612 1.00 93.81 204 MET A C 1
ATOM 1617 O O . MET A 1 204 ? 6.802 -2.840 -16.801 1.00 93.81 204 MET A O 1
ATOM 1621 N N . VAL A 1 205 ? 7.569 -1.890 -14.911 1.00 95.19 205 VAL A N 1
ATOM 1622 C CA . VAL A 1 205 ? 8.832 -1.384 -15.481 1.00 95.19 205 VAL A CA 1
ATOM 1623 C C . VAL A 1 205 ? 9.644 -2.526 -16.091 1.00 95.19 205 VAL A C 1
ATOM 1625 O O . VAL A 1 205 ? 10.122 -2.408 -17.213 1.00 95.19 205 VAL A O 1
ATOM 1628 N N . ARG A 1 206 ? 9.773 -3.659 -15.390 1.00 94.81 206 ARG A N 1
ATOM 1629 C CA . ARG A 1 206 ? 10.494 -4.841 -15.878 1.00 94.81 206 ARG A CA 1
ATOM 1630 C C . ARG A 1 206 ? 9.882 -5.377 -17.170 1.00 94.81 206 ARG A C 1
ATOM 1632 O O . ARG A 1 206 ? 10.602 -5.593 -18.136 1.00 94.81 206 ARG A O 1
ATOM 1639 N N . THR A 1 207 ? 8.560 -5.532 -17.204 1.00 94.19 207 THR A N 1
ATOM 1640 C CA . THR A 1 207 ? 7.839 -6.014 -18.393 1.00 94.19 207 THR A CA 1
ATOM 1641 C C . THR A 1 207 ? 8.022 -5.060 -19.575 1.00 94.19 207 THR A C 1
ATOM 1643 O O . THR A 1 207 ? 8.261 -5.497 -20.702 1.00 94.19 207 THR A O 1
ATOM 1646 N N . TRP A 1 208 ? 7.978 -3.751 -19.315 1.00 95.44 208 TRP A N 1
ATOM 1647 C CA . TRP A 1 208 ? 8.243 -2.728 -20.320 1.00 95.44 208 TRP A CA 1
ATOM 1648 C C . TRP A 1 208 ? 9.680 -2.810 -20.849 1.00 95.44 208 TRP A C 1
ATOM 1650 O O . TRP A 1 208 ? 9.870 -2.930 -22.059 1.00 95.44 208 TRP A O 1
ATOM 1660 N N . LEU A 1 209 ? 10.691 -2.852 -19.977 1.00 95.69 209 LEU A N 1
ATOM 1661 C CA . LEU A 1 209 ? 12.096 -2.974 -20.382 1.00 95.69 209 LEU A CA 1
ATOM 1662 C C . LEU A 1 209 ? 12.374 -4.271 -21.157 1.00 95.69 209 LEU A C 1
ATOM 1664 O O . LEU A 1 209 ? 13.076 -4.240 -22.162 1.00 95.69 209 LEU A O 1
ATOM 1668 N N . GLU A 1 210 ? 11.780 -5.396 -20.757 1.00 95.06 210 GLU A N 1
ATOM 1669 C CA . GLU A 1 210 ? 11.886 -6.650 -21.508 1.00 95.06 210 GLU A CA 1
ATOM 1670 C C . GLU A 1 210 ? 11.260 -6.549 -22.904 1.00 95.06 210 GLU A C 1
ATOM 1672 O O . GLU A 1 210 ? 11.750 -7.170 -23.849 1.00 95.06 210 GLU A O 1
ATOM 1677 N N . SER A 1 211 ? 10.172 -5.792 -23.063 1.00 95.12 211 SER A N 1
ATOM 1678 C CA . SER A 1 211 ? 9.572 -5.550 -24.380 1.00 95.12 211 SER A CA 1
ATOM 1679 C C . SER A 1 211 ? 10.479 -4.689 -25.268 1.00 95.12 211 SER A C 1
ATOM 1681 O O . SER A 1 211 ? 10.630 -4.978 -26.457 1.00 95.12 211 SER A O 1
ATOM 1683 N N . LEU A 1 212 ? 11.158 -3.701 -24.673 1.00 94.81 212 LEU A N 1
ATOM 1684 C CA . LEU A 1 212 ? 12.145 -2.856 -25.340 1.00 94.81 212 LEU A CA 1
ATOM 1685 C C . LEU A 1 212 ? 13.373 -3.662 -25.783 1.00 94.81 212 LEU A C 1
ATOM 1687 O O . LEU A 1 212 ? 13.804 -3.528 -26.928 1.00 94.81 212 LEU A O 1
ATOM 1691 N N . ASP A 1 213 ? 13.895 -4.537 -24.918 1.00 93.75 213 ASP A N 1
ATOM 1692 C CA . ASP A 1 213 ? 15.004 -5.440 -25.247 1.00 93.75 213 ASP A CA 1
ATOM 1693 C C . ASP A 1 213 ? 14.636 -6.354 -26.429 1.00 93.75 213 ASP A C 1
ATOM 1695 O O . ASP A 1 213 ? 15.402 -6.477 -27.385 1.00 93.75 213 ASP A O 1
ATOM 1699 N N . ARG A 1 214 ? 13.426 -6.934 -26.434 1.00 93.94 214 ARG A N 1
ATOM 1700 C CA . ARG A 1 214 ? 12.941 -7.768 -27.552 1.00 93.94 214 ARG A CA 1
ATOM 1701 C C . ARG A 1 214 ? 12.821 -6.978 -28.858 1.00 93.94 214 ARG A C 1
ATOM 1703 O O . ARG A 1 214 ? 13.187 -7.497 -29.914 1.00 93.94 214 ARG A O 1
ATOM 1710 N N . ALA A 1 215 ? 12.321 -5.743 -28.803 1.00 93.50 215 ALA A N 1
ATOM 1711 C CA . ALA A 1 215 ? 12.221 -4.872 -29.973 1.00 93.50 215 ALA A CA 1
ATOM 1712 C C . ALA A 1 215 ? 13.609 -4.518 -30.530 1.00 93.50 215 ALA A C 1
ATOM 1714 O O . ALA A 1 215 ? 13.833 -4.600 -31.738 1.00 93.50 215 ALA A O 1
ATOM 1715 N N . LEU A 1 216 ? 14.565 -4.200 -29.654 1.00 92.06 216 LEU A N 1
ATOM 1716 C CA . LEU A 1 216 ? 15.946 -3.910 -30.037 1.00 92.06 216 LEU A CA 1
ATOM 1717 C C . LEU A 1 216 ? 16.634 -5.128 -30.666 1.00 92.06 216 LEU A C 1
ATOM 1719 O O . LEU A 1 216 ? 17.243 -5.009 -31.728 1.00 92.06 216 LEU A O 1
ATOM 1723 N N . GLU A 1 217 ? 16.517 -6.306 -30.046 1.00 92.25 217 GLU A N 1
ATOM 1724 C CA . GLU A 1 217 ? 17.085 -7.550 -30.575 1.00 92.25 217 GLU A CA 1
ATOM 1725 C C . GLU A 1 217 ? 16.509 -7.902 -31.954 1.00 92.25 217 GLU A C 1
ATOM 1727 O O . GLU A 1 217 ? 17.240 -8.379 -32.824 1.00 92.25 217 GLU A O 1
ATOM 1732 N N . LYS A 1 218 ? 15.212 -7.656 -32.177 1.00 93.06 218 LYS A N 1
ATOM 1733 C CA . LYS A 1 218 ? 14.556 -7.879 -33.472 1.00 93.06 218 LYS A CA 1
ATOM 1734 C C . LYS A 1 218 ? 15.156 -6.993 -34.568 1.00 93.06 218 LYS A C 1
ATOM 1736 O O . LYS A 1 218 ? 15.488 -7.499 -35.637 1.00 93.06 218 LYS A O 1
ATOM 1741 N N . GLU A 1 219 ? 15.344 -5.703 -34.293 1.00 91.38 219 GLU A N 1
ATOM 1742 C CA . GLU A 1 219 ? 15.926 -4.751 -35.253 1.00 91.38 219 GLU A CA 1
ATOM 1743 C C . GLU A 1 219 ? 17.421 -4.997 -35.506 1.00 91.38 219 GLU A C 1
ATOM 1745 O O . GLU A 1 219 ? 17.901 -4.831 -36.631 1.00 91.38 219 GLU A O 1
ATOM 1750 N N . LEU A 1 220 ? 18.163 -5.445 -34.487 1.00 89.50 220 LEU A N 1
ATOM 1751 C CA . LEU A 1 220 ? 19.561 -5.858 -34.633 1.00 89.50 220 LEU A CA 1
ATOM 1752 C C . LEU A 1 220 ? 19.688 -7.107 -35.514 1.00 89.50 220 LEU A C 1
ATOM 1754 O O . LEU A 1 220 ? 20.538 -7.141 -36.399 1.00 89.50 220 LEU A O 1
ATOM 1758 N N . LYS A 1 221 ? 18.811 -8.105 -35.333 1.00 90.12 221 LYS A N 1
ATOM 1759 C CA . LYS A 1 221 ? 18.770 -9.316 -36.175 1.00 90.12 221 LYS A CA 1
ATOM 1760 C C . LYS A 1 221 ? 18.363 -9.016 -37.620 1.00 90.12 221 LYS A C 1
ATOM 1762 O O . LYS A 1 221 ? 18.895 -9.635 -38.533 1.00 90.12 221 LYS A O 1
ATOM 1767 N N . ALA A 1 222 ? 17.467 -8.052 -37.836 1.00 88.94 222 ALA A N 1
ATOM 1768 C CA . ALA A 1 222 ? 17.123 -7.552 -39.172 1.00 88.94 222 ALA A CA 1
ATOM 1769 C C . ALA A 1 222 ? 18.258 -6.720 -39.815 1.00 88.94 222 ALA A C 1
ATOM 1771 O O . ALA A 1 222 ? 18.258 -6.444 -41.018 1.00 88.94 222 ALA A O 1
ATOM 1772 N N . GLY A 1 223 ? 19.246 -6.304 -39.016 1.00 85.50 223 GLY A N 1
ATOM 1773 C CA . GLY A 1 223 ? 20.348 -5.452 -39.447 1.00 85.50 223 GLY A CA 1
ATOM 1774 C C . GLY A 1 223 ? 19.907 -4.031 -39.799 1.00 85.50 223 GLY A C 1
ATOM 1775 O O . GLY A 1 223 ? 20.567 -3.390 -40.617 1.00 85.50 223 GLY A O 1
ATOM 1776 N N . ASN A 1 224 ? 18.785 -3.557 -39.248 1.00 86.06 224 ASN A N 1
ATOM 1777 C CA . ASN A 1 224 ? 18.304 -2.177 -39.408 1.00 86.06 224 ASN A CA 1
ATOM 1778 C C . ASN A 1 224 ? 19.063 -1.200 -38.495 1.00 86.06 224 ASN A C 1
ATOM 1780 O O . ASN A 1 224 ? 19.050 0.013 -38.715 1.00 86.06 224 ASN A O 1
ATOM 1784 N N . MET A 1 225 ? 19.748 -1.735 -37.482 1.00 84.38 225 MET A N 1
ATOM 1785 C CA . MET A 1 225 ? 20.556 -1.001 -36.514 1.00 84.38 225 MET A CA 1
ATOM 1786 C C . MET A 1 225 ? 22.003 -1.491 -36.534 1.00 84.38 225 MET A C 1
ATOM 1788 O O . MET A 1 225 ? 22.253 -2.695 -36.561 1.00 84.38 225 MET A O 1
ATOM 1792 N N . ASP A 1 226 ? 22.952 -0.559 -36.448 1.00 83.25 226 ASP A N 1
ATOM 1793 C CA . ASP A 1 226 ? 24.368 -0.896 -36.307 1.00 83.25 226 ASP A CA 1
ATOM 1794 C C . ASP A 1 226 ? 24.649 -1.549 -34.940 1.00 83.25 226 ASP A C 1
ATOM 1796 O O . ASP A 1 226 ? 24.315 -0.956 -33.911 1.00 83.25 226 ASP A O 1
ATOM 1800 N N . PRO A 1 227 ? 25.351 -2.695 -34.871 1.00 79.06 227 PRO A N 1
ATOM 1801 C CA . PRO A 1 227 ? 25.625 -3.381 -33.605 1.00 79.06 227 PRO A CA 1
ATOM 1802 C C . PRO A 1 227 ? 26.594 -2.614 -32.691 1.00 79.06 227 PRO A C 1
ATOM 1804 O O . PRO A 1 227 ? 26.582 -2.802 -31.482 1.00 79.06 227 PRO A O 1
ATOM 1807 N N . VAL A 1 228 ? 27.418 -1.716 -33.243 1.00 80.06 228 VAL A N 1
ATOM 1808 C CA . VAL A 1 228 ? 28.437 -0.977 -32.473 1.00 80.06 228 VAL A CA 1
ATOM 1809 C C . VAL A 1 228 ? 27.914 0.366 -31.961 1.00 80.06 228 VAL A C 1
ATOM 1811 O O . VAL A 1 228 ? 28.165 0.734 -30.818 1.00 80.06 228 VAL A O 1
ATOM 1814 N N . THR A 1 229 ? 27.191 1.119 -32.795 1.00 77.25 229 THR A N 1
ATOM 1815 C CA . THR A 1 229 ? 26.725 2.479 -32.453 1.00 77.25 229 THR A CA 1
ATOM 1816 C C . THR A 1 229 ? 25.224 2.552 -32.175 1.00 77.25 229 THR A C 1
ATOM 1818 O O . THR A 1 229 ? 24.746 3.539 -31.598 1.00 77.25 229 THR A O 1
ATOM 1821 N N . GLY A 1 230 ? 24.468 1.537 -32.608 1.00 75.69 230 GLY A N 1
ATOM 1822 C CA . GLY A 1 230 ? 23.013 1.450 -32.470 1.00 75.69 230 GLY A CA 1
ATOM 1823 C C . GLY A 1 230 ? 22.282 2.447 -33.344 1.00 75.69 230 GLY A C 1
ATOM 1824 O O . GLY A 1 230 ? 21.110 2.729 -33.107 1.00 75.69 230 GLY A O 1
ATOM 1825 N N . ARG A 1 231 ? 22.987 3.087 -34.283 1.00 82.81 231 ARG A N 1
ATOM 1826 C CA . ARG A 1 231 ? 22.375 4.043 -35.198 1.00 82.81 231 ARG A CA 1
ATOM 1827 C C . ARG A 1 231 ? 21.525 3.290 -36.218 1.00 82.81 231 ARG A C 1
ATOM 1829 O O . ARG A 1 231 ? 21.924 2.206 -36.637 1.00 82.81 231 ARG A O 1
ATOM 1836 N N . PRO A 1 232 ? 20.366 3.857 -36.601 1.00 83.12 232 PRO A N 1
ATOM 1837 C CA . PRO A 1 232 ? 19.626 3.337 -37.736 1.00 83.12 232 PRO A CA 1
ATOM 1838 C C . PRO A 1 232 ? 20.521 3.409 -38.972 1.00 83.12 232 PRO A C 1
ATOM 1840 O O . PRO A 1 232 ? 21.110 4.460 -39.255 1.00 83.12 232 PRO A O 1
ATOM 1843 N N . VAL A 1 233 ? 20.631 2.293 -39.685 1.00 81.69 233 VAL A N 1
ATOM 1844 C CA . VAL A 1 233 ? 21.434 2.202 -40.905 1.00 81.69 233 VAL A CA 1
ATOM 1845 C C . VAL A 1 233 ? 20.751 3.030 -41.993 1.00 81.69 233 VAL A C 1
ATOM 1847 O O . VAL A 1 233 ? 19.567 2.856 -42.284 1.00 81.69 233 VAL A O 1
ATOM 1850 N N . LYS A 1 234 ? 21.489 3.964 -42.604 1.00 76.44 234 LYS A N 1
ATOM 1851 C CA . LYS A 1 234 ? 20.958 4.788 -43.700 1.00 76.44 234 LYS A CA 1
ATOM 1852 C C . LYS A 1 234 ? 20.645 3.894 -44.906 1.00 76.44 234 LYS A C 1
ATOM 1854 O O . LYS A 1 234 ? 21.524 3.175 -45.367 1.00 76.44 234 LYS A O 1
ATOM 1859 N N . GLY A 1 235 ? 19.418 3.974 -45.426 1.00 73.44 235 GLY A N 1
ATOM 1860 C CA . GLY A 1 235 ? 18.976 3.219 -46.610 1.00 73.44 235 GLY A CA 1
ATOM 1861 C C . GLY A 1 235 ? 18.165 1.951 -46.319 1.00 73.44 235 GLY A C 1
ATOM 1862 O O . GLY A 1 235 ? 17.754 1.288 -47.264 1.00 73.44 235 GLY A O 1
ATOM 1863 N N . LYS A 1 236 ? 17.910 1.630 -45.045 1.00 79.25 236 LYS A N 1
ATOM 1864 C CA . LYS A 1 236 ? 16.975 0.576 -44.623 1.00 79.25 236 LYS A CA 1
ATOM 1865 C C . LYS A 1 236 ? 15.688 1.159 -44.042 1.00 79.25 236 LYS A C 1
ATOM 1867 O O . LYS A 1 236 ? 15.585 2.370 -43.824 1.00 79.25 236 LYS A O 1
ATOM 1872 N N . ASP A 1 237 ? 14.721 0.280 -43.794 1.00 81.44 237 ASP A N 1
ATOM 1873 C CA . ASP A 1 237 ? 13.471 0.627 -43.130 1.00 81.44 237 ASP A CA 1
ATOM 1874 C C . ASP A 1 237 ? 13.728 1.287 -41.772 1.00 81.44 237 ASP A C 1
ATOM 1876 O O . ASP A 1 237 ? 14.686 0.973 -41.057 1.00 81.44 237 ASP A O 1
ATOM 1880 N N . LYS A 1 238 ? 12.867 2.246 -41.420 1.00 84.25 238 LYS A N 1
ATOM 1881 C CA . LYS A 1 238 ? 12.963 2.940 -40.135 1.00 84.25 238 LYS A CA 1
ATOM 1882 C C . LYS A 1 238 ? 12.714 1.924 -39.010 1.00 84.25 238 LYS A C 1
ATOM 1884 O O . LYS A 1 238 ? 11.667 1.279 -39.035 1.00 84.25 238 LYS A O 1
ATOM 1889 N N . PRO A 1 239 ? 13.620 1.802 -38.023 1.00 87.38 239 PRO A N 1
ATOM 1890 C CA . PRO A 1 239 ? 13.432 0.866 -36.923 1.00 87.38 239 PRO A CA 1
ATOM 1891 C C . PRO A 1 239 ? 12.232 1.265 -36.067 1.00 87.38 239 PRO A C 1
ATOM 1893 O O . PRO A 1 239 ? 11.874 2.447 -35.990 1.00 87.38 239 PRO A O 1
ATOM 1896 N N . ALA A 1 240 ? 11.655 0.280 -35.381 1.00 90.50 240 ALA A N 1
ATOM 1897 C CA . ALA A 1 240 ? 10.553 0.493 -34.453 1.00 90.50 240 ALA A CA 1
ATOM 1898 C C . ALA A 1 240 ? 10.866 1.599 -33.413 1.00 90.50 240 ALA A C 1
ATOM 1900 O O . ALA A 1 240 ? 12.006 1.694 -32.929 1.00 90.50 240 ALA A O 1
ATOM 1901 N N . PRO A 1 241 ? 9.880 2.439 -33.037 1.00 91.38 241 PRO A N 1
ATOM 1902 C CA . PRO A 1 241 ? 10.085 3.496 -32.046 1.00 91.38 241 PRO A CA 1
ATOM 1903 C C . PRO A 1 241 ? 10.540 2.938 -30.689 1.00 91.38 241 PRO A C 1
ATOM 1905 O O . PRO A 1 241 ? 11.387 3.544 -30.030 1.00 91.38 241 PRO A O 1
ATOM 1908 N N . GLU A 1 242 ? 10.080 1.745 -30.314 1.00 92.44 242 GLU A N 1
ATOM 1909 C CA . GLU A 1 242 ? 10.499 1.021 -29.113 1.00 92.44 242 GLU A CA 1
ATOM 1910 C C . GLU A 1 242 ? 11.991 0.674 -29.163 1.00 92.44 242 GLU A C 1
ATOM 1912 O O . GLU A 1 242 ? 12.710 0.891 -28.191 1.00 92.44 242 GLU A O 1
ATOM 1917 N N . ALA A 1 243 ? 12.501 0.225 -30.314 1.00 91.88 243 ALA A N 1
ATOM 1918 C CA . ALA A 1 243 ? 13.920 -0.085 -30.482 1.00 91.88 243 ALA A CA 1
ATOM 1919 C C . ALA A 1 243 ? 14.803 1.174 -30.384 1.00 91.88 243 ALA A C 1
ATOM 1921 O O . ALA A 1 243 ? 15.915 1.126 -29.854 1.00 91.88 243 ALA A O 1
ATOM 1922 N N . LEU A 1 244 ? 14.308 2.329 -30.846 1.00 91.56 244 LEU A N 1
ATOM 1923 C CA . LEU A 1 244 ? 15.004 3.612 -30.690 1.00 91.56 244 LEU A CA 1
ATOM 1924 C C . LEU A 1 244 ? 15.081 4.053 -29.222 1.00 91.56 244 LEU A C 1
ATOM 1926 O O . LEU A 1 244 ? 16.109 4.594 -28.803 1.00 91.56 244 LEU A O 1
ATOM 1930 N N . ILE A 1 245 ? 14.020 3.821 -28.445 1.00 93.38 245 ILE A N 1
ATOM 1931 C CA . ILE A 1 245 ? 13.994 4.085 -27.000 1.00 93.38 245 ILE A CA 1
ATOM 1932 C C . ILE A 1 245 ? 14.938 3.119 -26.283 1.00 93.38 245 ILE A C 1
ATOM 1934 O O . ILE A 1 245 ? 15.828 3.570 -25.564 1.00 93.38 245 ILE A O 1
ATOM 1938 N N . ALA A 1 246 ? 14.815 1.817 -26.553 1.00 93.25 246 ALA A N 1
ATOM 1939 C CA . ALA A 1 246 ? 15.661 0.766 -25.995 1.00 93.25 246 ALA A CA 1
ATOM 1940 C C . ALA A 1 246 ? 17.148 1.092 -26.174 1.00 93.25 246 ALA A C 1
ATOM 1942 O O . ALA A 1 246 ? 17.917 1.086 -25.217 1.00 93.25 246 ALA A O 1
ATOM 1943 N N . ARG A 1 247 ? 17.542 1.497 -27.385 1.00 91.00 247 ARG A N 1
ATOM 1944 C CA . ARG A 1 247 ? 18.909 1.925 -27.686 1.00 91.00 247 ARG A CA 1
ATOM 1945 C C . ARG A 1 247 ? 19.358 3.090 -26.801 1.00 91.00 247 ARG A C 1
ATOM 1947 O O . ARG A 1 247 ? 20.449 3.038 -26.241 1.00 91.00 247 ARG A O 1
ATOM 1954 N N . LYS A 1 248 ? 18.546 4.146 -26.668 1.00 92.19 248 LYS A N 1
ATOM 1955 C CA . LYS A 1 248 ? 18.888 5.300 -25.816 1.00 92.19 248 LYS A CA 1
ATOM 1956 C C . LYS A 1 248 ? 19.063 4.890 -24.354 1.00 92.19 248 LYS A C 1
ATOM 1958 O O . LYS A 1 248 ? 19.988 5.382 -23.715 1.00 92.19 248 LYS A O 1
ATOM 1963 N N . LEU A 1 249 ? 18.221 3.985 -23.854 1.00 93.06 249 LEU A N 1
ATOM 1964 C CA . LEU A 1 249 ? 18.317 3.470 -22.488 1.00 93.06 249 LEU A CA 1
ATOM 1965 C C . LEU A 1 249 ? 19.578 2.616 -22.301 1.00 93.06 249 LEU A C 1
ATOM 1967 O O . LEU A 1 249 ? 20.345 2.876 -21.383 1.00 93.06 249 LEU A O 1
ATOM 1971 N N . VAL A 1 250 ? 19.883 1.681 -23.205 1.00 92.69 250 VAL A N 1
ATOM 1972 C CA . VAL A 1 250 ? 21.104 0.849 -23.124 1.00 92.69 250 VAL A CA 1
ATOM 1973 C C . VAL A 1 250 ? 22.384 1.698 -23.116 1.00 92.69 250 VAL A C 1
ATOM 1975 O O . VAL A 1 250 ? 23.348 1.367 -22.417 1.00 92.69 250 VAL A O 1
ATOM 1978 N N . CYS A 1 251 ? 22.392 2.802 -23.870 1.00 91.81 251 CYS A N 1
ATOM 1979 C CA . CYS A 1 251 ? 23.519 3.732 -23.920 1.00 91.81 251 CYS A CA 1
ATOM 1980 C C . CYS A 1 251 ? 23.611 4.677 -22.711 1.00 91.81 251 CYS A C 1
ATOM 1982 O O . CYS A 1 251 ? 24.663 5.283 -22.509 1.00 91.81 251 CYS A O 1
ATOM 1984 N N . SER A 1 252 ? 22.529 4.850 -21.947 1.00 91.31 252 SER A N 1
ATOM 1985 C CA . SER A 1 252 ? 22.440 5.802 -20.837 1.00 91.31 252 SER A CA 1
ATOM 1986 C C . SER A 1 252 ? 22.579 5.080 -19.499 1.00 91.31 252 SER A C 1
ATOM 1988 O O . SER A 1 252 ? 21.635 4.454 -19.016 1.00 91.31 252 SER A O 1
ATOM 1990 N N . TYR A 1 253 ? 23.752 5.179 -18.878 1.00 89.38 253 TYR A N 1
ATOM 1991 C CA . TYR A 1 253 ? 24.045 4.544 -17.591 1.00 89.38 253 TYR A CA 1
ATOM 1992 C C . TYR A 1 253 ? 24.723 5.541 -16.648 1.00 89.38 253 TYR A C 1
ATOM 1994 O O . TYR A 1 253 ? 25.655 6.257 -17.028 1.00 89.38 253 TYR A O 1
ATOM 2002 N N . GLY A 1 254 ? 24.233 5.621 -15.410 1.00 87.94 254 GLY A N 1
ATOM 2003 C CA . GLY A 1 254 ? 24.601 6.667 -14.457 1.00 87.94 254 GLY A CA 1
ATOM 2004 C C . GLY A 1 254 ? 24.547 8.055 -15.104 1.00 87.94 254 GLY A C 1
ATOM 2005 O O . GLY A 1 254 ? 23.521 8.458 -15.650 1.00 87.94 254 GLY A O 1
ATOM 2006 N N . HIS A 1 255 ? 25.686 8.750 -15.099 1.00 89.12 255 HIS A N 1
ATOM 2007 C CA . HIS A 1 255 ? 25.852 10.085 -15.691 1.00 89.12 255 HIS A CA 1
ATOM 2008 C C . HIS A 1 255 ? 26.503 10.087 -17.085 1.00 89.12 255 HIS A C 1
ATOM 2010 O O . HIS A 1 255 ? 26.880 11.146 -17.584 1.00 89.12 255 HIS A O 1
ATOM 2016 N N . LYS A 1 256 ? 26.705 8.921 -17.710 1.00 89.94 256 LYS A N 1
ATOM 2017 C CA . LYS A 1 256 ? 27.417 8.797 -18.989 1.00 89.94 256 LYS A CA 1
ATOM 2018 C C . LYS A 1 256 ? 26.483 8.293 -20.085 1.00 89.94 256 LYS A C 1
ATOM 2020 O O . LYS A 1 256 ? 25.664 7.403 -19.872 1.00 89.94 256 LYS A O 1
ATOM 2025 N N . PHE A 1 257 ? 26.663 8.841 -21.285 1.00 90.38 257 PHE A N 1
ATOM 2026 C CA . PHE A 1 257 ? 25.998 8.370 -22.494 1.00 90.38 257 PHE A CA 1
ATOM 2027 C C . PHE A 1 257 ? 27.038 7.770 -23.442 1.00 90.38 257 PHE A C 1
ATOM 2029 O O . PHE A 1 257 ? 27.749 8.498 -24.136 1.00 90.38 257 PHE A O 1
ATOM 2036 N N . ASN A 1 258 ? 27.157 6.442 -23.455 1.00 88.94 258 ASN A N 1
ATOM 2037 C CA . ASN A 1 258 ? 28.055 5.732 -24.360 1.00 88.94 258 ASN A CA 1
ATOM 2038 C C . ASN A 1 258 ? 27.383 4.468 -24.899 1.00 88.94 258 ASN A C 1
ATOM 2040 O O . ASN A 1 258 ? 26.952 3.603 -24.145 1.00 88.94 258 ASN A O 1
ATOM 2044 N N . CYS A 1 259 ? 27.309 4.372 -26.222 1.00 84.44 259 CYS A N 1
ATOM 2045 C CA . CYS A 1 259 ? 26.697 3.251 -26.926 1.00 84.44 259 CYS A CA 1
ATOM 2046 C C . CYS A 1 259 ? 27.698 2.148 -27.300 1.00 84.44 259 CYS A C 1
ATOM 2048 O O . CYS A 1 259 ? 27.299 1.005 -27.526 1.00 84.44 259 CYS A O 1
ATOM 2050 N N . THR A 1 260 ? 28.986 2.483 -27.393 1.00 82.69 260 THR A N 1
ATOM 2051 C CA . THR A 1 260 ? 29.999 1.628 -28.014 1.00 82.69 260 THR A CA 1
ATOM 2052 C C . THR A 1 260 ? 30.219 0.355 -27.200 1.00 82.69 260 THR A C 1
ATOM 2054 O O . THR A 1 260 ? 30.566 0.422 -26.024 1.00 82.69 260 THR A O 1
ATOM 2057 N N . GLY A 1 261 ? 30.003 -0.807 -27.827 1.00 81.44 261 GLY A N 1
ATOM 2058 C CA . GLY A 1 261 ? 30.215 -2.127 -27.215 1.00 81.44 261 GLY A CA 1
ATOM 2059 C C . GLY A 1 261 ? 29.140 -2.574 -26.216 1.00 81.44 261 GLY A C 1
ATOM 2060 O O . GLY A 1 261 ? 29.264 -3.652 -25.644 1.00 81.44 261 GLY A O 1
ATOM 2061 N N . ARG A 1 262 ? 28.082 -1.779 -26.000 1.00 84.88 262 ARG A N 1
ATOM 2062 C CA . ARG A 1 262 ? 26.971 -2.125 -25.089 1.00 84.88 262 ARG A CA 1
ATOM 2063 C C . ARG A 1 262 ? 25.765 -2.702 -25.823 1.00 84.88 262 ARG A C 1
ATOM 2065 O O . ARG A 1 262 ? 25.072 -3.576 -25.308 1.00 84.88 262 ARG A O 1
ATOM 2072 N N . ILE A 1 263 ? 25.523 -2.219 -27.034 1.00 85.38 263 ILE A N 1
ATOM 2073 C CA . ILE A 1 263 ? 24.400 -2.648 -27.867 1.00 85.38 263 ILE A CA 1
ATOM 2074 C C . ILE A 1 263 ? 24.592 -4.111 -28.276 1.00 85.38 263 ILE A C 1
ATOM 2076 O O . ILE A 1 263 ? 25.667 -4.502 -28.716 1.00 85.38 263 ILE A O 1
ATOM 2080 N N . GLY A 1 264 ? 23.559 -4.930 -28.073 1.00 81.00 264 GLY A N 1
ATOM 2081 C CA . GLY A 1 264 ? 23.581 -6.370 -28.358 1.00 81.00 264 GLY A CA 1
ATOM 2082 C C . GLY A 1 264 ? 24.297 -7.235 -27.311 1.00 81.00 264 GLY A C 1
ATOM 2083 O O . GLY A 1 264 ? 24.034 -8.432 -27.250 1.00 81.00 264 G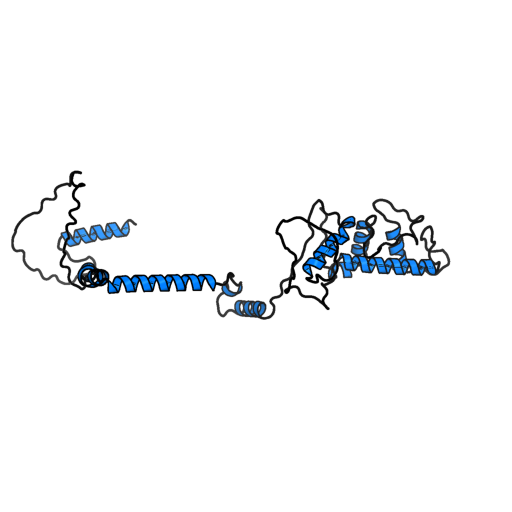LY A O 1
ATOM 2084 N N . HIS A 1 265 ? 25.144 -6.648 -26.461 1.00 84.94 265 HIS A N 1
ATOM 2085 C CA . HIS A 1 265 ? 25.850 -7.360 -25.389 1.00 84.94 265 HIS A CA 1
ATOM 2086 C C . HIS A 1 265 ? 25.175 -7.207 -24.024 1.00 84.94 265 HIS A C 1
ATOM 2088 O O . HIS A 1 265 ? 25.217 -8.124 -23.209 1.00 84.94 265 HIS A O 1
ATOM 2094 N N . ILE A 1 266 ? 24.553 -6.055 -23.771 1.00 88.44 266 ILE A N 1
ATOM 2095 C CA . ILE A 1 266 ? 23.941 -5.728 -22.484 1.00 88.44 266 ILE A CA 1
ATOM 2096 C C . ILE A 1 266 ? 22.424 -5.738 -22.620 1.00 88.44 266 ILE A C 1
ATOM 2098 O O . ILE A 1 266 ? 21.870 -5.084 -23.502 1.00 88.44 266 ILE A O 1
ATOM 2102 N N . LYS A 1 267 ? 21.769 -6.444 -21.696 1.00 91.19 267 LYS A N 1
ATOM 2103 C CA . LYS A 1 267 ? 20.313 -6.427 -21.516 1.00 91.19 267 LYS A CA 1
ATOM 2104 C C . LYS A 1 267 ? 19.921 -5.487 -20.382 1.00 91.19 267 LYS A C 1
ATOM 2106 O O . LYS A 1 267 ? 20.648 -5.392 -19.382 1.00 91.19 267 LYS A O 1
ATOM 2111 N N . LEU A 1 268 ? 18.786 -4.807 -20.544 1.00 92.50 268 LEU A N 1
ATOM 2112 C CA . LEU A 1 268 ? 18.212 -3.904 -19.542 1.00 92.50 268 LEU A CA 1
ATOM 2113 C C . LEU A 1 268 ? 17.701 -4.693 -18.328 1.00 92.50 268 LEU A C 1
ATOM 2115 O O . LEU A 1 268 ? 17.834 -4.237 -17.189 1.00 92.50 268 LEU A O 1
ATOM 2119 N N . VAL A 1 269 ? 17.172 -5.896 -18.576 1.00 94.00 269 VAL A N 1
ATOM 2120 C CA . VAL A 1 269 ? 16.729 -6.846 -17.549 1.00 94.00 269 VAL A CA 1
ATOM 2121 C C . VAL A 1 269 ? 17.508 -8.152 -17.673 1.00 94.00 269 VAL A C 1
ATOM 2123 O O . VAL A 1 269 ? 17.581 -8.755 -18.743 1.00 94.00 269 VAL A O 1
ATOM 2126 N N . GLU A 1 270 ? 18.070 -8.616 -16.559 1.00 89.69 270 GLU A N 1
ATOM 2127 C CA . GLU A 1 270 ? 18.813 -9.872 -16.475 1.00 89.69 270 GLU A CA 1
ATOM 2128 C C . GLU A 1 270 ? 18.253 -10.719 -15.328 1.00 89.69 270 GLU A C 1
ATOM 2130 O O . GLU A 1 270 ? 18.195 -10.269 -14.185 1.00 89.69 270 GLU A O 1
ATOM 2135 N N . ASN A 1 271 ? 17.789 -11.937 -15.631 1.00 86.19 271 ASN A N 1
ATOM 2136 C CA . ASN A 1 271 ? 17.213 -12.879 -14.657 1.00 86.19 271 ASN A CA 1
ATOM 2137 C C . ASN A 1 271 ? 16.091 -12.288 -13.777 1.00 86.19 271 ASN A C 1
ATOM 2139 O O . ASN A 1 271 ? 15.957 -12.636 -12.607 1.00 86.19 271 ASN A O 1
ATOM 2143 N N . GLY A 1 272 ? 15.288 -11.373 -14.327 1.00 85.12 272 GLY A N 1
ATOM 2144 C CA . GLY A 1 272 ? 14.224 -10.696 -13.582 1.00 85.12 272 GLY A CA 1
ATOM 2145 C C . GLY A 1 272 ? 14.707 -9.556 -12.675 1.00 85.12 272 GLY A C 1
ATOM 2146 O O . GLY A 1 272 ? 13.909 -8.990 -11.932 1.00 85.12 272 GLY A O 1
ATOM 2147 N N . THR A 1 273 ? 15.970 -9.153 -12.756 1.00 92.25 273 THR A N 1
ATOM 2148 C CA . THR A 1 273 ? 16.503 -7.977 -12.058 1.00 92.25 273 THR A CA 1
ATOM 2149 C C . THR A 1 273 ? 16.819 -6.891 -13.077 1.00 92.25 273 THR A C 1
ATOM 2151 O O . THR A 1 273 ? 17.429 -7.146 -14.115 1.00 92.25 273 THR A O 1
ATOM 2154 N N . ILE A 1 274 ? 16.375 -5.665 -12.804 1.00 95.12 274 ILE A N 1
ATOM 2155 C CA . ILE A 1 274 ? 16.705 -4.507 -13.637 1.00 95.12 274 ILE A CA 1
ATOM 2156 C C . ILE A 1 274 ? 18.167 -4.157 -13.386 1.00 95.12 274 ILE A C 1
ATOM 2158 O O . ILE A 1 274 ? 18.619 -4.155 -12.242 1.00 95.12 274 ILE A O 1
ATOM 2162 N N . ARG A 1 275 ? 18.924 -3.838 -14.431 1.00 93.69 275 ARG A N 1
ATOM 2163 C CA . ARG A 1 275 ? 20.336 -3.517 -14.247 1.00 93.69 275 ARG A CA 1
ATOM 2164 C C . ARG A 1 275 ? 20.521 -2.250 -13.385 1.00 93.69 275 ARG A C 1
ATOM 2166 O O . ARG A 1 275 ? 19.971 -1.205 -13.740 1.00 93.69 275 ARG A O 1
ATOM 2173 N N . PRO A 1 276 ? 21.319 -2.296 -12.299 1.00 93.50 276 PRO A N 1
ATOM 2174 C CA . PRO A 1 276 ? 21.404 -1.189 -11.344 1.00 93.50 276 PRO A CA 1
ATOM 2175 C C . PRO A 1 276 ? 22.058 0.067 -11.936 1.00 93.50 276 PRO A C 1
ATOM 2177 O O . PRO A 1 276 ? 21.656 1.180 -11.611 1.00 93.50 276 PRO A O 1
ATOM 2180 N N . GLU A 1 277 ? 23.012 -0.089 -12.862 1.00 92.12 277 GLU A N 1
ATOM 2181 C CA . GLU A 1 277 ? 23.783 1.034 -13.424 1.00 92.12 277 GLU A CA 1
ATOM 2182 C C . GLU A 1 277 ? 22.926 2.081 -14.159 1.00 92.12 277 GLU A C 1
ATOM 2184 O O . GLU A 1 277 ? 23.285 3.255 -14.200 1.00 92.12 277 GLU A O 1
ATOM 2189 N N . GLY A 1 278 ? 21.804 1.669 -14.752 1.00 91.50 278 GLY A N 1
ATOM 2190 C CA . GLY A 1 278 ? 20.895 2.542 -15.498 1.00 91.50 278 GLY A CA 1
ATOM 2191 C C . GLY A 1 278 ? 19.531 2.705 -14.836 1.00 91.50 278 GLY A C 1
ATOM 2192 O O . GLY A 1 278 ? 18.651 3.321 -15.427 1.00 91.50 278 GLY A O 1
ATOM 2193 N N . PHE A 1 279 ? 19.342 2.181 -13.623 1.00 94.44 279 PHE A N 1
ATOM 2194 C CA . PHE A 1 279 ? 18.030 2.017 -12.997 1.00 94.44 279 PHE A CA 1
ATOM 2195 C C . PHE A 1 279 ? 17.178 3.296 -13.000 1.00 94.44 279 PHE A C 1
ATOM 2197 O O . PHE A 1 279 ? 16.059 3.297 -13.510 1.00 94.44 279 PHE A O 1
ATOM 2204 N N . TYR A 1 280 ? 17.713 4.410 -12.496 1.00 93.38 280 TYR A N 1
ATOM 2205 C CA . TYR A 1 280 ? 16.973 5.676 -12.439 1.00 93.38 280 TYR A CA 1
ATOM 2206 C C . TYR A 1 280 ? 16.760 6.312 -13.822 1.00 93.38 280 TYR A C 1
ATOM 2208 O O . TYR A 1 280 ? 15.737 6.957 -14.053 1.00 93.38 280 TYR A O 1
ATOM 2216 N N . ASN A 1 281 ? 17.661 6.074 -14.779 1.00 94.31 281 ASN A N 1
ATOM 2217 C CA . ASN A 1 281 ? 17.469 6.495 -16.172 1.00 94.31 281 ASN A CA 1
ATOM 2218 C C . ASN A 1 281 ? 16.337 5.692 -16.832 1.00 94.31 281 ASN A C 1
ATOM 2220 O O . ASN A 1 281 ? 15.549 6.230 -17.606 1.00 94.31 281 ASN A O 1
ATOM 2224 N N . TYR A 1 282 ? 16.222 4.406 -16.501 1.00 95.12 282 TYR A N 1
ATOM 2225 C CA . TYR A 1 282 ? 15.136 3.549 -16.974 1.00 95.12 282 TYR A CA 1
ATOM 2226 C C . TYR A 1 282 ? 13.809 3.948 -16.340 1.00 95.12 282 TYR A C 1
ATOM 2228 O O . TYR A 1 282 ? 12.808 4.039 -17.044 1.00 95.12 282 TYR A O 1
ATOM 2236 N N . LEU A 1 283 ? 13.810 4.248 -15.040 1.00 94.31 283 LEU A N 1
ATOM 2237 C CA . LEU A 1 283 ? 12.621 4.678 -14.311 1.00 94.31 283 LEU A CA 1
ATOM 2238 C C . LEU A 1 283 ? 12.084 6.016 -14.834 1.00 94.31 283 LEU A C 1
ATOM 2240 O O . LEU A 1 283 ? 10.889 6.148 -15.079 1.00 94.31 283 LEU A O 1
ATOM 2244 N N . THR A 1 284 ? 12.965 6.992 -15.058 1.00 93.00 284 THR A N 1
ATOM 2245 C CA . THR A 1 284 ? 12.593 8.286 -15.657 1.00 93.00 284 THR A CA 1
ATOM 2246 C C . THR A 1 284 ? 12.140 8.135 -17.109 1.00 93.00 284 THR A C 1
ATOM 2248 O O . THR A 1 284 ? 11.195 8.802 -17.528 1.00 93.00 284 THR A O 1
ATOM 2251 N N . GLY A 1 285 ? 12.760 7.234 -17.876 1.00 93.44 285 GLY A N 1
ATOM 2252 C CA . GLY A 1 285 ? 12.295 6.864 -19.211 1.00 93.44 285 GLY A CA 1
ATOM 2253 C C . GLY A 1 285 ? 10.883 6.277 -19.186 1.00 93.44 285 GLY A C 1
ATOM 2254 O O . GLY A 1 285 ? 10.022 6.734 -19.932 1.00 93.44 285 GLY A O 1
ATOM 2255 N N . TRP A 1 286 ? 10.629 5.319 -18.294 1.00 95.00 286 TRP A N 1
ATOM 2256 C CA . TRP A 1 286 ? 9.323 4.680 -18.134 1.00 95.00 286 TRP A CA 1
ATOM 2257 C C . TRP A 1 286 ? 8.244 5.684 -17.729 1.00 95.00 286 TRP A C 1
ATOM 2259 O O . TRP A 1 286 ? 7.211 5.755 -18.384 1.00 95.00 286 TRP A O 1
ATOM 2269 N N . TYR A 1 287 ? 8.522 6.518 -16.725 1.00 93.81 287 TYR A N 1
ATOM 2270 C CA . TYR A 1 287 ? 7.600 7.549 -16.242 1.00 93.81 287 TYR A CA 1
ATOM 2271 C C . TYR A 1 287 ? 7.132 8.496 -17.359 1.00 93.81 287 TYR A C 1
ATOM 2273 O O . TYR A 1 287 ? 5.959 8.852 -17.425 1.00 93.81 287 TYR A O 1
ATOM 2281 N N . ASN A 1 288 ? 8.039 8.890 -18.260 1.00 92.19 288 ASN A N 1
ATOM 2282 C CA . ASN A 1 288 ? 7.726 9.839 -19.330 1.00 92.19 288 ASN A CA 1
ATOM 2283 C C . ASN A 1 288 ? 7.146 9.186 -20.595 1.00 92.19 288 ASN A C 1
ATOM 2285 O O . ASN A 1 288 ? 6.425 9.845 -21.340 1.00 92.19 288 ASN A O 1
ATOM 2289 N N . VAL A 1 289 ? 7.489 7.926 -20.877 1.00 93.50 289 VAL A N 1
ATOM 2290 C CA . VAL A 1 289 ? 7.057 7.228 -22.100 1.00 93.50 289 VAL A CA 1
ATOM 2291 C C . VAL A 1 289 ? 5.762 6.446 -21.878 1.00 93.50 289 VAL A C 1
ATOM 2293 O O . VAL A 1 289 ? 4.870 6.505 -22.719 1.00 93.50 289 VAL A O 1
ATOM 2296 N N . ASP A 1 290 ? 5.643 5.729 -20.761 1.00 92.31 290 ASP A N 1
ATOM 2297 C CA . ASP A 1 290 ? 4.519 4.841 -20.446 1.00 92.31 290 ASP A CA 1
ATOM 2298 C C . ASP A 1 290 ? 3.682 5.400 -19.284 1.00 92.31 290 ASP A C 1
ATOM 2300 O O . ASP A 1 290 ? 3.545 4.819 -18.204 1.00 92.31 290 ASP A O 1
ATOM 2304 N N . ASN A 1 291 ? 3.108 6.581 -19.526 1.00 89.69 291 ASN A N 1
ATOM 2305 C CA . ASN A 1 291 ? 2.303 7.291 -18.533 1.00 89.69 291 ASN A CA 1
ATOM 2306 C C . ASN A 1 291 ? 1.069 6.474 -18.091 1.00 89.69 291 ASN A C 1
ATOM 2308 O O . ASN A 1 291 ? 0.630 6.546 -16.945 1.00 89.69 291 ASN A O 1
ATOM 2312 N N . MET A 1 292 ? 0.516 5.644 -18.982 1.00 90.94 292 MET A N 1
ATOM 2313 C CA . MET A 1 292 ? -0.651 4.823 -18.662 1.00 90.94 292 MET A CA 1
ATOM 2314 C C . MET A 1 292 ? -0.325 3.775 -17.590 1.00 90.94 292 MET A C 1
ATOM 2316 O O . MET A 1 292 ? -1.059 3.677 -16.605 1.00 90.94 292 MET A O 1
ATOM 2320 N N . MET A 1 293 ? 0.779 3.028 -17.728 1.00 91.25 293 MET A N 1
ATOM 2321 C CA . MET A 1 293 ? 1.155 2.045 -16.704 1.00 91.25 293 MET A CA 1
ATOM 2322 C C . MET A 1 293 ? 1.648 2.689 -15.416 1.00 91.25 293 MET A C 1
ATOM 2324 O O . MET A 1 293 ? 1.438 2.124 -14.340 1.00 91.25 293 MET A O 1
ATOM 2328 N N . TYR A 1 294 ? 2.219 3.892 -15.493 1.00 92.06 294 TYR A N 1
ATOM 2329 C CA . TYR A 1 294 ? 2.518 4.676 -14.302 1.00 92.06 294 TYR A CA 1
ATOM 2330 C C . TYR A 1 294 ? 1.258 4.928 -13.456 1.00 92.06 294 TYR A C 1
ATOM 2332 O O . TYR A 1 294 ? 1.240 4.569 -12.275 1.00 92.06 294 TYR A O 1
ATOM 2340 N N . TYR A 1 295 ? 0.168 5.422 -14.056 1.00 91.94 295 TYR A N 1
ATOM 2341 C CA . TYR A 1 295 ? -1.092 5.638 -13.332 1.00 91.94 295 TYR A CA 1
ATOM 2342 C C . TYR A 1 295 ? -1.713 4.344 -12.797 1.00 91.94 295 TYR A C 1
ATOM 2344 O O . TYR A 1 295 ? -2.188 4.317 -11.661 1.00 91.94 295 TYR A O 1
ATOM 2352 N N . VAL A 1 296 ? -1.678 3.257 -13.575 1.00 92.81 296 VAL A N 1
ATOM 2353 C CA . VAL A 1 296 ? -2.207 1.949 -13.144 1.00 92.81 296 VAL A CA 1
ATOM 2354 C C . VAL A 1 296 ? -1.445 1.406 -11.934 1.00 92.81 296 VAL A C 1
ATOM 2356 O O . VAL A 1 296 ? -2.040 0.766 -11.069 1.00 92.81 296 VAL A O 1
ATOM 2359 N N . SER A 1 297 ? -0.143 1.685 -11.843 1.00 91.25 297 SER A N 1
ATOM 2360 C CA . SER A 1 297 ? 0.690 1.228 -10.730 1.00 91.25 297 SER A CA 1
ATOM 2361 C C . SER A 1 297 ? 0.353 1.877 -9.384 1.00 91.25 297 SER A C 1
ATOM 2363 O O . SER A 1 297 ? 0.728 1.329 -8.348 1.00 91.25 297 SER A O 1
ATOM 2365 N N . GLN A 1 298 ? -0.313 3.042 -9.397 1.00 91.19 298 GLN A N 1
ATOM 2366 C CA . GLN A 1 298 ? -0.588 3.885 -8.223 1.00 91.19 298 GLN A CA 1
ATOM 2367 C C . GLN A 1 298 ? 0.659 4.191 -7.368 1.00 91.19 298 GLN A C 1
ATOM 2369 O O . GLN A 1 298 ? 0.555 4.512 -6.185 1.00 91.19 298 GLN A O 1
ATOM 2374 N N . ALA A 1 299 ? 1.856 4.097 -7.954 1.00 91.25 299 ALA A N 1
ATOM 2375 C CA . ALA A 1 299 ? 3.102 4.385 -7.265 1.00 91.25 299 ALA A CA 1
ATOM 2376 C C . ALA A 1 299 ? 3.408 5.885 -7.327 1.00 91.25 299 ALA A C 1
ATOM 2378 O O . ALA A 1 299 ? 3.673 6.446 -8.389 1.00 91.25 299 ALA A O 1
ATOM 2379 N N . SER A 1 300 ? 3.408 6.549 -6.177 1.00 90.19 300 SER A N 1
ATOM 2380 C CA . SER A 1 300 ? 3.860 7.936 -6.070 1.00 90.19 300 SER A CA 1
ATOM 2381 C C . SER A 1 300 ? 5.333 7.970 -5.672 1.00 90.19 300 SER A C 1
ATOM 2383 O O . SER A 1 300 ? 5.695 7.514 -4.587 1.00 90.19 300 SER A O 1
ATOM 2385 N N . PHE A 1 301 ? 6.181 8.507 -6.552 1.00 89.75 301 PHE A N 1
ATOM 2386 C CA . PHE A 1 301 ? 7.600 8.715 -6.275 1.00 89.75 301 PHE A CA 1
ATOM 2387 C C . PHE A 1 301 ? 7.809 10.140 -5.773 1.00 89.75 301 PHE A C 1
ATOM 2389 O O . PHE A 1 301 ? 7.503 11.099 -6.479 1.00 89.75 301 PHE A O 1
ATOM 2396 N N . PHE A 1 302 ? 8.344 10.269 -4.563 1.00 87.69 302 PHE A N 1
ATOM 2397 C CA . PHE A 1 302 ? 8.730 11.551 -3.986 1.00 87.69 302 PHE A CA 1
ATOM 2398 C C . PHE A 1 302 ? 10.255 11.568 -3.872 1.00 87.69 302 PHE A C 1
ATOM 2400 O O . PHE A 1 302 ? 10.795 10.711 -3.169 1.00 87.69 302 PHE A O 1
ATOM 2407 N N . PRO A 1 303 ? 10.961 12.457 -4.594 1.00 83.75 303 PRO A N 1
ATOM 2408 C CA . PRO A 1 303 ? 12.388 12.639 -4.372 1.00 83.75 303 PRO A CA 1
ATOM 2409 C C . PRO A 1 303 ? 12.612 13.201 -2.962 1.00 83.75 303 PRO A C 1
ATOM 2411 O O . PRO A 1 303 ? 11.808 14.009 -2.490 1.00 83.75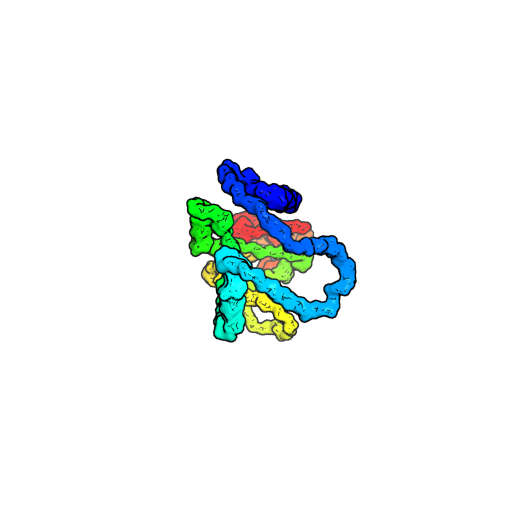 303 PRO A O 1
ATOM 2414 N N . ASN A 1 304 ? 13.681 12.744 -2.306 1.00 63.62 304 ASN A N 1
ATOM 2415 C CA . ASN A 1 304 ? 14.154 13.303 -1.037 1.00 63.62 304 ASN A CA 1
ATOM 2416 C C . ASN A 1 304 ? 14.937 14.597 -1.265 1.00 63.62 304 ASN A C 1
ATOM 2418 O O . ASN A 1 304 ? 15.619 14.686 -2.314 1.00 63.62 304 ASN A O 1
#

Radius of gyration: 45.06 Å; chains: 1; bounding box: 83×52×132 Å

Organism: Cylicostephanus goldi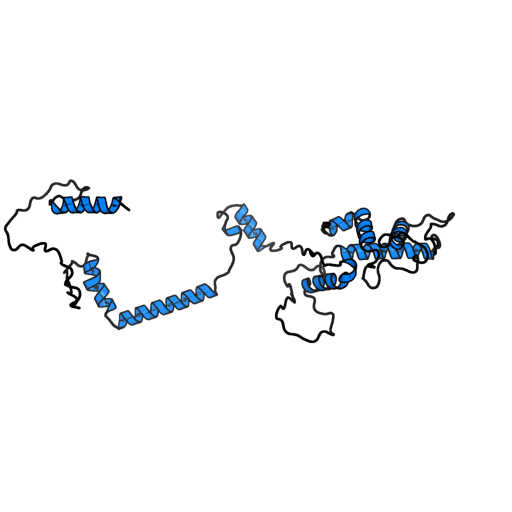 (NCBI:txid71465)

Sequence (304 aa):
MFIFPAFIGLDLRRVRAGRRDLVYCGPGESEKEEKSSNGIPCTESSKADLTNPAFIEYTRDQPWYTVGGFLTNYYIPALKQKFVKITVVLITICGVIFGLYGMHSSKLGLELADVLPENTAPAAFMRAREKYFSFYPMYAVLRGETIDIPNQQAQIEEYRKALGGNTHFFPLIFHSTSTSSSFAGDTKYVVKANGNLQPYWMSMVRTWLESLDRALEKELKAGNMDPVTGRPVKGKDKPAPEALIARKLVCSYGHKFNCTGRIGHIKLVENGTIRPEGFYNYLTGWYNVDNMMYYVSQASFFPN

pLDDT: mean 77.7, std 20.0, range [27.22, 97.31]

Secondary structure (DSSP, 8-state):
--HHHHHHHHHHHHHHTTPPPTT--PPP--PPP-------------S---S------------TTSHHHHIIIIIHHHHHSHHHHHHHHHHHHHHHHHHHHHHHT------GGGSSPTT-HHHHHHHHHHHH------------TT--TTT-HHHHHHHHHHHTT---S------------------TTS--BTTBPPP-HHHHHHHHHHHHHHHHHHHHHTT-B-TTT-PBPTTSPPPPHHHHHHHHHHHEETTEE--TTTTTT--SEETTEE-GGGHHHHHHHHHHH-HHHHHHHT------

Foldseek 3Di:
DPPVVVQVVVQVVCVVVVHDDPPDDDDDDDDDDDDDDDDDDPDDDDPPPPDDPPPPPPPPCDDCPDPVNVCVPPVVVCCVDPVSVVVVVVVVVVVVVVVVVCVVPDDDDDQPLNVDDPPDPVSVVSVCCVVPPVDDDDDDDDDDPPDQCQVCVVVVVVVQVQVLLPPPDDDDDDDDDDDDDPSSDPPVPDDADVSHRDDADLNVLLVLLVVLQVQLVVCVVVVQADQAQRDGDPPDDDRDPSNVLNQQLQQDFAPGGHNGPRRPPPGCDDPNRGRSRRVVVSVVSCVVPVVVVVVVNVDDDDDD